Protein AF-A0A0A0KCU7-F1 (afdb_monomer)

Structure (mmCIF, N/CA/C/O backbone):
data_AF-A0A0A0KCU7-F1
#
_entry.id   AF-A0A0A0KCU7-F1
#
loop_
_atom_site.group_PDB
_atom_site.id
_atom_site.type_symbol
_atom_site.label_atom_id
_atom_site.label_alt_id
_atom_site.label_comp_id
_atom_site.label_asym_id
_atom_site.label_entity_id
_atom_site.label_seq_id
_atom_site.pdbx_PDB_ins_code
_atom_site.Cartn_x
_atom_site.Cartn_y
_atom_site.Cartn_z
_atom_site.occupancy
_atom_site.B_iso_or_equiv
_atom_site.auth_seq_id
_atom_site.auth_comp_id
_atom_site.auth_asym_id
_atom_site.auth_atom_id
_atom_site.pdbx_PDB_model_num
ATOM 1 N N . MET A 1 1 ? -8.418 -13.453 -3.728 1.00 48.75 1 MET A N 1
ATOM 2 C CA . MET A 1 1 ? -8.889 -12.267 -4.469 1.00 48.75 1 MET A CA 1
ATOM 3 C C . MET A 1 1 ? -8.030 -12.092 -5.716 1.00 48.75 1 MET A C 1
ATOM 5 O O . MET A 1 1 ? -6.810 -12.180 -5.603 1.00 48.75 1 MET A O 1
ATOM 9 N N . LEU A 1 2 ? -8.647 -11.942 -6.891 1.00 48.75 2 LEU A N 1
ATOM 10 C CA . LEU A 1 2 ? -7.954 -11.585 -8.134 1.00 48.75 2 LEU A CA 1
ATOM 11 C C . LEU A 1 2 ? -8.002 -10.060 -8.248 1.00 48.75 2 LEU A C 1
ATOM 13 O O . LEU A 1 2 ? -9.080 -9.515 -8.432 1.00 48.75 2 LEU A O 1
ATOM 17 N N . LEU A 1 3 ? -6.870 -9.376 -8.098 1.00 53.38 3 LEU A N 1
ATOM 18 C CA . LEU A 1 3 ? -6.794 -7.917 -8.213 1.00 53.38 3 LEU A CA 1
ATOM 19 C C . LEU A 1 3 ? -6.280 -7.575 -9.620 1.00 53.38 3 LEU A C 1
ATOM 21 O O . LEU A 1 3 ? -5.151 -7.900 -9.976 1.00 53.38 3 LEU A O 1
ATOM 25 N N . SER A 1 4 ? -7.145 -7.017 -10.464 1.00 44.84 4 SER A N 1
ATOM 26 C CA . SER A 1 4 ? -6.914 -6.762 -11.897 1.00 44.84 4 SER A CA 1
ATOM 27 C C . SER A 1 4 ? -7.683 -5.522 -12.356 1.00 44.84 4 SER A C 1
ATOM 29 O O . SER A 1 4 ? -8.650 -5.133 -11.707 1.00 44.84 4 SER A O 1
ATOM 31 N N . SER A 1 5 ? -7.324 -4.919 -13.493 1.00 40.69 5 SER A N 1
ATOM 32 C CA . SER A 1 5 ? -8.017 -3.765 -14.098 1.00 40.69 5 SER A CA 1
ATOM 33 C C . SER A 1 5 ? -9.503 -3.990 -14.410 1.00 40.69 5 SER A C 1
ATOM 35 O O . SER A 1 5 ? -10.248 -3.026 -14.557 1.00 40.69 5 SER A O 1
ATOM 37 N N . LYS A 1 6 ? -9.955 -5.251 -14.479 1.00 48.81 6 LYS A N 1
ATOM 38 C CA . LYS A 1 6 ? -11.382 -5.632 -14.548 1.00 48.81 6 LYS A CA 1
ATOM 39 C C . LYS A 1 6 ? -11.979 -6.075 -13.210 1.00 48.81 6 LYS A C 1
ATOM 41 O O . LYS A 1 6 ? -13.170 -6.372 -13.153 1.00 48.81 6 LYS A O 1
ATOM 46 N N . SER A 1 7 ? -11.175 -6.179 -12.158 1.00 60.50 7 SER A N 1
ATOM 47 C CA . SER A 1 7 ? -11.632 -6.691 -10.874 1.00 60.50 7 SER A CA 1
ATOM 48 C C . SER A 1 7 ? -12.361 -5.573 -10.143 1.00 60.50 7 SER A C 1
ATOM 50 O O . SER A 1 7 ? -11.748 -4.610 -9.670 1.00 60.50 7 SER A O 1
ATOM 52 N N . LYS A 1 8 ? -13.679 -5.718 -10.045 1.00 71.25 8 LYS A N 1
ATOM 53 C CA . LYS A 1 8 ? -14.514 -4.963 -9.111 1.00 71.25 8 LYS A CA 1
ATOM 54 C C . LYS A 1 8 ? -13.901 -4.983 -7.701 1.00 71.25 8 LYS A C 1
ATOM 56 O O . LYS A 1 8 ? -13.990 -3.998 -6.980 1.00 71.25 8 LYS A O 1
ATOM 61 N N . GLU A 1 9 ? -13.201 -6.064 -7.364 1.00 81.50 9 GLU A N 1
ATOM 62 C CA . GLU A 1 9 ? -12.541 -6.289 -6.084 1.00 81.50 9 GLU A CA 1
ATOM 63 C C . GLU A 1 9 ? -11.502 -5.216 -5.715 1.00 81.50 9 GLU A C 1
ATOM 65 O O . GLU A 1 9 ? -11.504 -4.756 -4.578 1.00 81.50 9 GLU A O 1
ATOM 70 N N . THR A 1 10 ? -10.655 -4.757 -6.648 1.00 87.56 10 THR A N 1
ATOM 71 C CA . THR A 1 10 ? -9.682 -3.679 -6.366 1.00 87.56 10 THR A CA 1
ATOM 72 C C . THR A 1 10 ? -10.392 -2.413 -5.895 1.00 87.56 10 THR A C 1
ATOM 74 O O . THR A 1 10 ? -10.014 -1.847 -4.870 1.00 87.56 10 THR A O 1
ATOM 77 N N . ASN A 1 11 ? -11.451 -1.997 -6.596 1.00 89.94 11 ASN A N 1
ATOM 78 C CA . ASN A 1 11 ? -12.190 -0.771 -6.280 1.00 89.94 11 ASN A CA 1
ATOM 79 C C . ASN A 1 11 ? -12.984 -0.879 -4.975 1.00 89.94 11 ASN A C 1
ATOM 81 O O . ASN A 1 11 ? -13.154 0.128 -4.291 1.00 89.94 11 ASN A O 1
ATOM 85 N N . GLN A 1 12 ? -13.390 -2.091 -4.592 1.00 92.06 12 GLN A N 1
ATOM 86 C CA . GLN A 1 12 ? -14.014 -2.368 -3.299 1.00 92.06 12 GLN A CA 1
ATOM 87 C C . GLN A 1 12 ? -13.030 -2.292 -2.121 1.00 92.06 12 GLN A C 1
ATOM 89 O O . GLN A 1 12 ? -13.465 -2.218 -0.971 1.00 92.06 12 GLN A O 1
ATOM 94 N N . LEU A 1 13 ? -11.717 -2.297 -2.374 1.00 93.31 13 LEU A N 1
ATOM 95 C CA . LEU A 1 13 ? -10.696 -2.218 -1.330 1.00 93.31 13 LEU A CA 1
ATOM 96 C C . LEU A 1 13 ? -9.995 -0.859 -1.261 1.00 93.31 13 LEU A C 1
ATOM 98 O O . LEU A 1 13 ? -9.880 -0.312 -0.168 1.00 93.31 13 LEU A O 1
ATOM 102 N N . CYS A 1 14 ? -9.527 -0.343 -2.400 1.00 93.56 14 CYS A N 1
ATOM 103 C CA . CYS A 1 14 ? -8.614 0.801 -2.499 1.00 93.56 14 CYS A CA 1
ATOM 104 C C . CYS A 1 14 ? -9.239 2.143 -2.063 1.00 93.56 14 CYS A C 1
ATOM 106 O O . CYS A 1 14 ? -10.460 2.263 -1.980 1.00 93.56 14 CYS A O 1
ATOM 108 N N . SER A 1 15 ? -8.423 3.166 -1.787 1.00 94.44 15 SER A N 1
ATOM 109 C CA . SER A 1 15 ? -8.887 4.517 -1.399 1.00 94.44 15 SER A CA 1
ATOM 110 C C . SER A 1 15 ? -8.480 5.644 -2.359 1.00 94.44 15 SER A C 1
ATOM 112 O O . SER A 1 15 ? -8.860 6.797 -2.163 1.00 94.44 15 SER A O 1
ATOM 114 N N . ILE A 1 16 ? -7.734 5.329 -3.419 1.00 89.75 16 ILE A N 1
ATOM 115 C CA . ILE A 1 16 ? -7.282 6.308 -4.419 1.00 89.75 16 ILE A CA 1
ATOM 116 C C . ILE A 1 16 ? -8.362 6.665 -5.459 1.00 89.75 16 ILE A C 1
ATOM 118 O O . ILE A 1 16 ? -9.507 6.210 -5.408 1.00 89.75 16 ILE A O 1
ATOM 122 N N . SER A 1 17 ? -7.998 7.497 -6.441 1.00 85.56 17 SER A N 1
ATOM 123 C CA . SER A 1 17 ? -8.870 7.854 -7.564 1.00 85.56 17 SER A CA 1
ATOM 124 C C . SER A 1 17 ? -9.452 6.608 -8.239 1.00 85.56 17 SER A C 1
ATOM 126 O O . SER A 1 17 ? -8.752 5.616 -8.430 1.00 85.56 17 SER A O 1
ATOM 128 N N . HIS A 1 18 ? -10.731 6.661 -8.616 1.00 86.19 18 HIS A N 1
ATOM 129 C CA . HIS A 1 18 ? -11.492 5.559 -9.233 1.00 86.19 18 HIS A CA 1
ATOM 130 C C . HIS A 1 18 ? -11.816 4.353 -8.331 1.00 86.19 18 HIS A C 1
ATOM 132 O O . HIS A 1 18 ? -12.350 3.365 -8.834 1.00 86.19 18 HIS A O 1
ATOM 138 N N . CYS A 1 19 ? -11.539 4.420 -7.026 1.00 90.94 19 CYS A N 1
ATOM 139 C CA . CYS A 1 19 ? -12.034 3.443 -6.053 1.00 90.94 19 CYS A CA 1
ATOM 140 C C . CYS A 1 19 ? -13.466 3.766 -5.605 1.00 90.94 19 CYS A C 1
ATOM 142 O O . CYS A 1 19 ? -13.921 4.909 -5.714 1.00 90.94 19 CYS A O 1
ATOM 144 N N . ASP A 1 20 ? -14.172 2.767 -5.077 1.00 92.44 20 ASP A N 1
ATOM 145 C CA . ASP A 1 20 ? -15.537 2.953 -4.595 1.00 92.44 20 ASP A CA 1
ATOM 146 C C . ASP A 1 20 ? -15.542 3.841 -3.339 1.00 92.44 20 ASP A C 1
ATOM 148 O O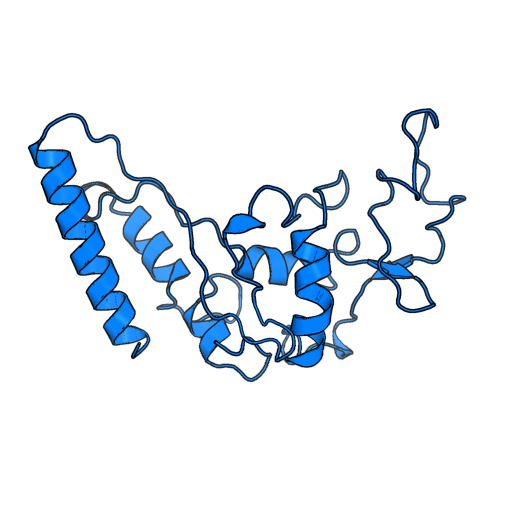 . ASP A 1 20 ? -14.698 3.719 -2.449 1.00 92.44 20 ASP A O 1
ATOM 152 N N . SER A 1 21 ? -16.525 4.737 -3.221 1.00 92.06 21 SER A N 1
ATOM 153 C CA . SER A 1 21 ? -16.638 5.639 -2.063 1.00 92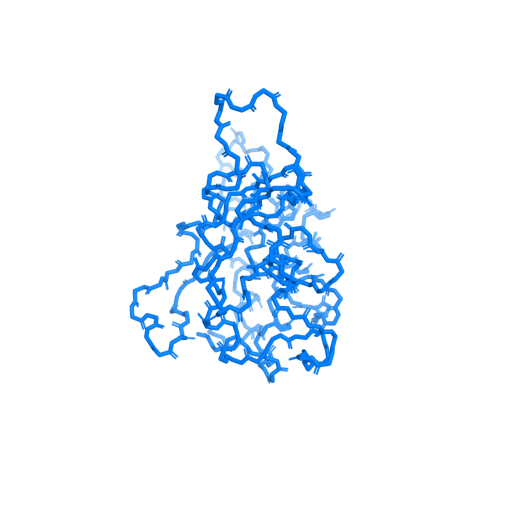.06 21 SER A CA 1
ATOM 154 C C . SER A 1 21 ? -16.951 4.910 -0.749 1.00 92.06 21 SER A C 1
ATOM 156 O O . SER A 1 21 ? -16.752 5.465 0.334 1.00 92.06 21 SER A O 1
ATOM 158 N N . ASN A 1 22 ? -17.448 3.676 -0.844 1.00 92.81 22 ASN A N 1
ATOM 159 C CA . ASN A 1 22 ? -17.713 2.747 0.252 1.00 92.81 22 ASN A CA 1
ATOM 160 C C . ASN A 1 22 ? -16.733 1.558 0.263 1.00 92.81 22 ASN A C 1
ATOM 162 O O . ASN A 1 22 ? -17.065 0.498 0.798 1.00 92.81 22 ASN A O 1
ATOM 166 N N . SER A 1 23 ? -15.554 1.709 -0.348 1.00 95.06 23 SER A N 1
ATOM 167 C CA . SER A 1 23 ? -14.491 0.711 -0.265 1.00 95.06 23 SER A CA 1
ATOM 168 C C . SER A 1 23 ? -14.023 0.497 1.179 1.00 95.06 23 SER A C 1
ATOM 170 O O . SER A 1 23 ? -14.199 1.366 2.039 1.00 95.06 23 SER A O 1
ATOM 172 N N . LEU A 1 24 ? -13.381 -0.645 1.448 1.00 95.38 24 LEU A N 1
ATOM 173 C CA . LEU A 1 24 ? -12.833 -0.983 2.768 1.00 95.38 24 LEU A CA 1
ATOM 174 C C . LEU A 1 24 ? -11.997 0.164 3.352 1.00 95.38 24 LEU A C 1
ATOM 176 O O . LEU A 1 24 ? -12.227 0.586 4.485 1.00 95.38 24 LEU A O 1
ATOM 180 N N . LEU A 1 25 ? -11.034 0.682 2.588 1.00 96.75 25 LEU A N 1
ATOM 181 C CA . LEU A 1 25 ? -10.117 1.702 3.091 1.00 96.75 25 LEU A CA 1
ATOM 182 C C . LEU A 1 25 ? -10.781 3.070 3.245 1.00 96.75 25 LEU A C 1
ATOM 184 O O . LEU A 1 25 ? -10.469 3.778 4.203 1.00 96.75 25 LEU A O 1
ATOM 188 N N . ASN A 1 26 ? -11.744 3.412 2.383 1.00 96.25 26 ASN A N 1
ATOM 189 C CA . ASN A 1 26 ? -12.542 4.626 2.551 1.00 96.25 26 ASN A CA 1
ATOM 190 C C . ASN A 1 26 ? -13.452 4.551 3.785 1.00 96.25 26 ASN A C 1
ATOM 192 O O . ASN A 1 26 ? -13.593 5.545 4.498 1.00 96.25 26 ASN A O 1
ATOM 196 N N . GLU A 1 27 ? -14.033 3.389 4.092 1.00 96.69 27 GLU A N 1
ATOM 197 C CA . GLU A 1 27 ? -14.817 3.203 5.318 1.00 96.69 27 GLU A CA 1
ATOM 198 C C . GLU A 1 27 ? -13.932 3.252 6.573 1.00 96.69 27 GLU A C 1
ATOM 200 O O . GLU A 1 27 ? -14.329 3.880 7.554 1.00 96.69 27 GLU A O 1
ATOM 205 N N . ILE A 1 28 ? -12.716 2.682 6.547 1.00 97.25 28 ILE A N 1
ATOM 206 C CA . ILE A 1 28 ? -11.756 2.823 7.661 1.00 97.25 28 ILE A CA 1
ATOM 207 C C . ILE 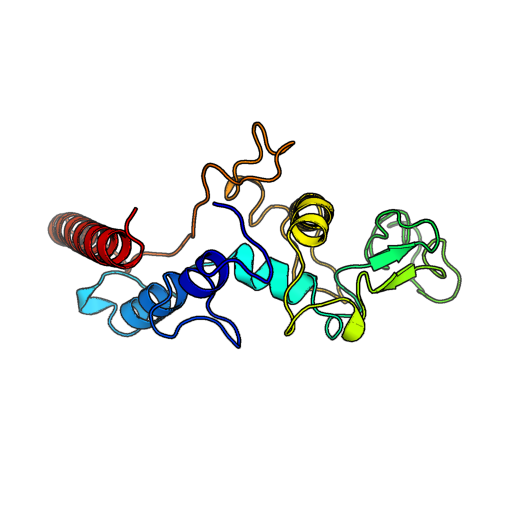A 1 28 ? -11.366 4.295 7.844 1.00 97.25 28 ILE A C 1
ATOM 209 O O . ILE A 1 28 ? -11.371 4.804 8.967 1.00 97.25 28 ILE A O 1
ATOM 213 N N . ALA A 1 29 ? -11.055 5.000 6.752 1.00 97.25 29 ALA A N 1
ATOM 214 C CA . ALA A 1 29 ? -10.728 6.421 6.798 1.00 97.25 29 ALA A CA 1
ATOM 215 C C . ALA A 1 29 ? -11.895 7.236 7.375 1.00 97.25 29 ALA A C 1
ATOM 217 O O . ALA A 1 29 ? -11.683 8.054 8.270 1.00 97.25 29 ALA A O 1
ATOM 218 N N . ARG A 1 30 ? -13.135 6.959 6.951 1.00 96.62 30 ARG A N 1
ATOM 219 C CA . ARG A 1 30 ? -14.338 7.616 7.481 1.00 96.62 30 ARG A CA 1
ATOM 220 C C . ARG A 1 30 ? -14.552 7.320 8.965 1.00 96.62 30 ARG A C 1
ATOM 222 O O . ARG A 1 30 ? -14.837 8.243 9.723 1.00 96.62 30 ARG A O 1
ATOM 229 N N . ALA A 1 31 ? -14.378 6.073 9.397 1.00 96.62 31 ALA A N 1
ATOM 230 C CA . ALA A 1 31 ? -14.482 5.696 10.805 1.00 96.62 31 ALA A CA 1
ATOM 231 C C . ALA A 1 31 ? -13.425 6.407 11.668 1.00 96.62 31 ALA A C 1
ATOM 233 O O . ALA A 1 31 ? -13.717 6.805 12.795 1.00 96.62 31 ALA A O 1
ATOM 234 N N . SER A 1 32 ? -12.231 6.656 11.115 1.00 97.25 32 SER A N 1
ATOM 235 C CA . SER A 1 32 ? -11.169 7.398 11.806 1.00 97.25 32 SER A CA 1
ATOM 236 C C . SER A 1 32 ? -11.472 8.885 12.041 1.00 97.25 32 SER A C 1
ATOM 238 O O . SER A 1 32 ? -10.801 9.520 12.851 1.00 97.25 32 SER A O 1
ATOM 240 N N . LEU A 1 33 ? -12.495 9.441 11.375 1.00 97.62 33 LEU A N 1
ATOM 241 C CA . LEU A 1 33 ? -12.967 10.814 11.603 1.00 97.62 33 LEU A CA 1
ATOM 242 C C . LEU A 1 33 ? -13.849 10.947 12.856 1.00 97.62 33 LEU A C 1
ATOM 244 O O . LEU A 1 33 ? -14.068 12.063 13.314 1.00 97.62 33 LEU A O 1
ATOM 248 N N . THR A 1 34 ? -14.346 9.831 13.401 1.00 96.88 34 THR A N 1
ATOM 249 C CA . THR A 1 34 ? -15.147 9.770 14.646 1.00 96.88 34 THR A CA 1
ATOM 250 C C . THR A 1 34 ? -14.526 8.759 15.625 1.00 96.88 34 THR A C 1
ATOM 252 O O . THR A 1 34 ? -15.109 7.706 15.929 1.00 96.88 34 THR A O 1
ATOM 255 N N . PRO A 1 35 ? -13.280 9.022 16.073 1.00 95.69 35 PRO A N 1
ATOM 256 C CA . PRO A 1 35 ? -12.486 8.100 16.887 1.00 95.69 35 PRO A CA 1
ATOM 257 C C . PRO A 1 35 ? -13.113 7.793 18.258 1.00 95.69 35 PRO A C 1
ATOM 259 O O . PRO A 1 35 ? -12.852 6.731 18.823 1.00 95.69 35 PRO A O 1
ATOM 262 N N . GLU A 1 36 ? -13.949 8.685 18.788 1.00 94.12 36 GLU A N 1
ATOM 263 C CA . GLU A 1 36 ? -14.679 8.536 20.052 1.00 94.12 36 GLU A CA 1
ATOM 264 C C . GLU A 1 36 ? -15.767 7.454 20.016 1.00 94.12 36 GLU A C 1
ATOM 266 O O . GLU A 1 36 ? -16.110 6.905 21.061 1.00 94.12 36 GLU A O 1
ATOM 271 N N . LEU A 1 37 ? -16.280 7.128 18.824 1.00 93.12 37 LEU A N 1
ATOM 272 C CA . LEU A 1 37 ? -17.282 6.078 18.623 1.00 93.12 37 LEU A CA 1
ATOM 273 C C . LEU A 1 37 ? -16.649 4.781 18.117 1.00 93.12 37 LEU A C 1
ATOM 275 O O . LEU A 1 37 ? -16.973 3.695 18.593 1.00 93.12 37 LEU A O 1
ATOM 279 N N . ASN A 1 38 ? -15.750 4.898 17.138 1.00 95.69 38 ASN A N 1
ATOM 280 C CA . ASN A 1 38 ? -15.233 3.744 16.402 1.00 95.69 38 ASN A CA 1
ATOM 281 C C . ASN A 1 38 ? -13.911 3.208 16.955 1.00 95.69 38 ASN A C 1
ATOM 283 O O . ASN A 1 38 ? -13.477 2.133 16.550 1.00 95.69 38 ASN A O 1
ATOM 287 N N . TYR A 1 39 ? -13.254 3.940 17.860 1.00 97.25 39 TYR A N 1
ATOM 288 C CA . TYR A 1 39 ? -11.948 3.584 18.417 1.00 97.25 39 TYR A CA 1
ATOM 289 C C . TYR A 1 39 ? -10.853 3.394 17.357 1.00 97.25 39 TYR A C 1
ATOM 291 O O . TYR A 1 39 ? -9.874 2.704 17.619 1.00 97.25 39 TYR A O 1
ATOM 299 N N . ILE A 1 40 ? -10.986 4.003 16.175 1.00 97.69 40 ILE A N 1
ATOM 300 C CA . ILE A 1 40 ? -9.970 4.021 15.115 1.00 97.69 40 ILE A CA 1
ATOM 301 C C . ILE A 1 40 ? -9.342 5.413 15.106 1.00 97.69 40 ILE A C 1
ATOM 303 O O . ILE A 1 40 ? -10.027 6.400 14.870 1.00 97.69 40 ILE A O 1
ATOM 307 N N . ALA A 1 41 ? -8.042 5.508 15.370 1.00 97.25 41 ALA A N 1
ATOM 308 C CA . ALA A 1 41 ? -7.345 6.787 15.496 1.00 97.25 41 ALA A CA 1
ATOM 309 C C . ALA A 1 41 ? -6.828 7.340 14.163 1.00 97.25 41 ALA A C 1
ATOM 311 O O . ALA A 1 41 ? -6.590 8.545 14.050 1.00 97.25 41 ALA A O 1
ATOM 312 N N . LYS A 1 42 ? -6.571 6.465 13.183 1.00 97.06 42 LYS A N 1
ATOM 313 C CA . LYS A 1 42 ? -5.958 6.823 11.898 1.00 97.06 42 LYS A CA 1
ATOM 314 C C . LYS A 1 42 ? -6.546 6.003 10.746 1.00 97.06 42 LYS A C 1
ATOM 316 O O . LYS A 1 42 ? -7.017 4.890 10.977 1.00 97.06 42 LYS A O 1
ATOM 321 N N . PRO A 1 43 ? -6.488 6.503 9.503 1.00 96.94 43 PRO A N 1
ATOM 322 C CA . PRO A 1 43 ? -6.725 5.671 8.329 1.00 96.94 43 PRO A CA 1
ATOM 323 C C . PRO A 1 43 ? -5.802 4.445 8.318 1.00 96.94 43 PRO A C 1
ATOM 325 O O . PRO A 1 43 ? -4.738 4.453 8.943 1.00 96.94 43 PRO A O 1
ATOM 328 N N . ALA A 1 44 ? -6.211 3.386 7.623 1.00 97.06 44 ALA A N 1
ATOM 329 C CA . ALA A 1 44 ? -5.368 2.207 7.480 1.00 97.06 44 ALA A CA 1
ATOM 330 C C . ALA A 1 44 ? -4.235 2.445 6.475 1.00 97.06 44 ALA A C 1
ATOM 332 O O . ALA A 1 44 ? -4.435 3.053 5.425 1.00 97.06 44 ALA A O 1
ATOM 333 N N . ALA A 1 45 ? -3.058 1.907 6.789 1.00 96.00 45 ALA A N 1
ATOM 334 C CA . ALA A 1 45 ? -1.984 1.734 5.826 1.00 96.00 45 ALA A CA 1
ATOM 335 C C . ALA A 1 45 ? -2.420 0.727 4.753 1.00 96.00 45 ALA A C 1
ATOM 337 O O . ALA A 1 45 ? -2.988 -0.326 5.068 1.00 96.00 45 ALA A O 1
ATOM 338 N N . SER A 1 46 ? -2.152 1.062 3.493 1.00 96.25 46 SER A N 1
ATOM 339 C CA . SER A 1 46 ? -2.680 0.356 2.333 1.00 96.25 46 SER A CA 1
ATOM 340 C C . SER A 1 46 ? -1.567 -0.045 1.385 1.00 96.25 46 SER A C 1
ATOM 342 O O . SER A 1 46 ? -1.093 0.753 0.579 1.00 96.25 46 SER A O 1
ATOM 344 N N . TRP A 1 47 ? -1.194 -1.323 1.447 1.00 96.12 47 TRP A N 1
ATOM 345 C CA . TRP A 1 47 ? -0.249 -1.905 0.499 1.00 96.12 47 TRP A CA 1
ATOM 346 C C . TRP A 1 47 ? -0.768 -1.816 -0.941 1.00 96.12 47 TRP A C 1
ATOM 348 O O . TRP A 1 47 ? 0.023 -1.668 -1.863 1.00 96.12 47 TRP A O 1
ATOM 358 N N . LEU A 1 48 ? -2.091 -1.886 -1.137 1.00 95.00 48 LEU A N 1
ATOM 359 C CA . LEU A 1 48 ? -2.721 -1.832 -2.454 1.00 95.00 48 LEU A CA 1
ATOM 360 C C . LEU A 1 48 ? -2.658 -0.424 -3.050 1.00 95.00 48 LEU A C 1
ATOM 362 O O . LEU A 1 48 ? -2.301 -0.277 -4.215 1.00 95.00 48 LEU A O 1
ATOM 366 N N . ASP A 1 49 ? -2.979 0.605 -2.265 1.00 95.25 49 ASP A N 1
ATOM 367 C CA . ASP A 1 49 ? -2.903 1.991 -2.738 1.00 95.25 49 ASP A CA 1
ATOM 368 C C . ASP A 1 49 ? -1.452 2.385 -3.007 1.00 95.25 49 ASP A C 1
ATOM 370 O O . ASP A 1 49 ? -1.151 2.934 -4.065 1.00 95.25 49 ASP A O 1
ATOM 374 N N . ASP A 1 50 ? -0.540 2.045 -2.092 1.00 95.94 50 ASP A N 1
ATOM 375 C CA . ASP A 1 50 ? 0.882 2.329 -2.271 1.00 95.94 50 ASP A CA 1
ATOM 376 C C . ASP A 1 50 ? 1.473 1.566 -3.460 1.00 95.94 50 ASP A C 1
ATOM 378 O O . ASP A 1 50 ? 2.286 2.131 -4.185 1.00 95.94 50 ASP A O 1
ATOM 382 N N . PHE A 1 51 ? 1.026 0.334 -3.719 1.00 95.38 51 PHE A N 1
ATOM 383 C CA . PHE A 1 51 ? 1.402 -0.419 -4.914 1.00 95.38 51 PHE A CA 1
ATOM 384 C C . PHE A 1 51 ? 0.917 0.256 -6.202 1.00 95.38 51 PHE A C 1
ATOM 386 O O . PHE A 1 51 ? 1.678 0.375 -7.162 1.00 95.38 51 PHE A O 1
ATOM 393 N N . LEU A 1 52 ? -0.337 0.718 -6.237 1.00 94.19 52 LEU A N 1
ATOM 394 C CA . LEU A 1 52 ? -0.895 1.400 -7.409 1.00 94.19 52 LEU A CA 1
ATOM 395 C C . LEU A 1 52 ? -0.202 2.744 -7.671 1.00 94.19 52 LEU A C 1
ATOM 397 O O . LEU A 1 52 ? 0.021 3.087 -8.829 1.00 94.19 52 LEU A O 1
ATOM 401 N N . VAL A 1 53 ? 0.184 3.473 -6.619 1.00 94.25 53 VAL A N 1
ATOM 402 C CA . VAL A 1 53 ? 0.994 4.696 -6.740 1.00 94.25 53 VAL A CA 1
ATOM 403 C C . VAL A 1 53 ? 2.423 4.373 -7.176 1.00 94.25 53 VAL A C 1
ATOM 405 O O . VAL A 1 53 ? 2.961 5.053 -8.038 1.00 94.25 53 VAL A O 1
ATOM 408 N N . TRP A 1 54 ? 3.038 3.321 -6.637 1.00 95.56 54 TRP A N 1
ATOM 409 C CA . TRP A 1 54 ? 4.381 2.890 -7.037 1.00 95.56 54 TRP A CA 1
ATOM 410 C C . TRP A 1 54 ? 4.448 2.467 -8.514 1.00 95.56 54 TRP A C 1
ATOM 412 O O . TRP A 1 54 ? 5.457 2.684 -9.182 1.00 95.56 54 TRP A O 1
ATOM 422 N N . LEU A 1 55 ? 3.358 1.900 -9.039 1.00 94.62 55 LEU A N 1
ATOM 423 C CA . LEU A 1 55 ? 3.208 1.533 -10.449 1.00 94.62 55 LEU A CA 1
ATOM 424 C C . LEU A 1 55 ? 2.849 2.688 -11.388 1.00 94.62 55 LEU A C 1
ATOM 426 O O . LEU A 1 55 ? 2.891 2.497 -12.606 1.00 94.62 55 LEU A O 1
ATOM 430 N N . SER A 1 56 ? 2.416 3.827 -10.855 1.00 92.19 56 SER A N 1
ATOM 431 C CA . SER A 1 56 ? 1.865 4.910 -11.664 1.00 92.19 56 SER A CA 1
ATOM 432 C C . SER A 1 56 ? 2.951 5.498 -12.584 1.00 92.19 56 SER A C 1
ATOM 434 O O . SER A 1 56 ? 4.057 5.780 -12.118 1.00 92.19 56 SER A O 1
ATOM 436 N N . PRO A 1 57 ? 2.666 5.696 -13.889 1.00 91.00 57 PRO A N 1
ATOM 437 C CA . PRO A 1 57 ? 3.613 6.302 -14.826 1.00 91.00 57 PRO A CA 1
ATOM 438 C C . PRO A 1 57 ? 4.071 7.707 -14.415 1.00 91.00 57 PRO A C 1
ATOM 440 O O . PRO A 1 57 ? 5.133 8.151 -14.835 1.00 91.00 57 PRO A O 1
ATOM 443 N N . GLU A 1 58 ? 3.273 8.407 -13.610 1.00 89.69 58 GLU A N 1
ATOM 444 C CA . GLU A 1 58 ? 3.578 9.719 -13.044 1.00 89.69 58 GLU A CA 1
ATOM 445 C C . GLU A 1 58 ? 4.647 9.654 -11.939 1.00 89.69 58 GLU A C 1
ATOM 447 O O . GLU A 1 58 ? 5.333 10.644 -11.687 1.00 89.69 58 GLU A O 1
ATOM 452 N N . ALA A 1 59 ? 4.834 8.489 -11.311 1.00 89.75 59 ALA A N 1
ATOM 453 C CA . ALA A 1 59 ? 5.859 8.226 -10.306 1.00 89.75 59 ALA A CA 1
ATOM 454 C C . ALA A 1 59 ? 7.127 7.627 -10.950 1.00 89.75 59 ALA A C 1
ATOM 456 O O . ALA A 1 59 ? 7.520 6.496 -10.667 1.00 89.75 59 ALA A O 1
ATOM 457 N N . PHE A 1 60 ? 7.776 8.393 -11.835 1.00 81.44 60 PHE A N 1
ATOM 458 C CA . PHE A 1 60 ? 8.882 7.921 -12.687 1.00 81.44 60 PHE A CA 1
ATOM 459 C C . PHE A 1 60 ? 10.041 7.232 -11.941 1.00 81.44 60 PHE A C 1
ATOM 461 O O . PHE A 1 60 ? 10.635 6.298 -12.477 1.00 81.44 60 PHE A O 1
ATOM 468 N N . GLY A 1 61 ? 10.351 7.664 -10.714 1.00 86.38 61 GLY A N 1
ATOM 469 C CA . GLY A 1 61 ? 11.428 7.101 -9.889 1.00 86.38 61 GLY A CA 1
ATOM 470 C C . GLY A 1 61 ? 11.074 5.806 -9.146 1.00 86.38 61 GLY A C 1
ATOM 471 O O . GLY A 1 61 ? 11.930 5.249 -8.467 1.00 86.38 61 GLY A O 1
ATOM 472 N N . CYS A 1 62 ? 9.826 5.332 -9.233 1.00 93.88 62 CYS A N 1
ATOM 473 C CA . CYS A 1 62 ? 9.325 4.209 -8.439 1.00 93.88 62 CYS A CA 1
ATOM 474 C C . CYS A 1 62 ? 9.487 2.855 -9.143 1.00 93.88 62 CYS A C 1
ATOM 476 O O . CYS A 1 62 ? 10.452 2.132 -8.895 1.00 93.88 62 CYS A O 1
ATOM 478 N N . CYS A 1 63 ? 8.546 2.473 -10.011 1.00 95.31 63 CYS A N 1
ATOM 479 C CA . CYS A 1 63 ? 8.662 1.231 -10.770 1.00 95.31 63 CYS A CA 1
ATOM 480 C C . CYS A 1 63 ? 9.508 1.462 -12.019 1.00 95.31 63 CYS A C 1
ATOM 482 O O . CYS A 1 63 ? 9.043 2.058 -12.994 1.00 95.31 63 CYS A O 1
ATOM 484 N N . ARG A 1 64 ? 10.730 0.924 -12.015 1.00 93.81 64 ARG A N 1
ATOM 485 C CA . ARG A 1 64 ? 11.655 0.989 -13.147 1.00 93.81 64 ARG A CA 1
ATOM 486 C C . ARG A 1 64 ? 12.034 -0.400 -13.649 1.00 93.81 64 ARG A C 1
ATOM 488 O O . ARG A 1 64 ? 12.037 -1.393 -12.916 1.00 93.81 64 ARG A O 1
ATOM 495 N N . LYS A 1 65 ? 12.354 -0.472 -14.938 1.00 94.31 65 LYS A N 1
ATOM 496 C CA . LYS A 1 65 ? 12.851 -1.675 -15.608 1.00 94.31 65 LYS A CA 1
ATOM 497 C C . LYS A 1 65 ? 13.957 -1.321 -16.591 1.00 94.31 65 LYS A C 1
ATOM 499 O O . LYS A 1 65 ? 13.935 -0.250 -17.196 1.00 94.31 65 LYS A O 1
ATOM 504 N N . PHE A 1 66 ? 14.884 -2.244 -16.784 1.00 93.12 66 PHE A N 1
ATOM 505 C CA . PHE A 1 66 ? 15.859 -2.174 -17.866 1.00 93.12 66 PHE A CA 1
ATOM 506 C C . PHE A 1 66 ? 15.191 -2.455 -19.220 1.00 93.12 66 PHE A C 1
ATOM 508 O O . PHE A 1 66 ? 14.093 -3.016 -19.292 1.00 93.12 66 PHE A O 1
ATOM 515 N N . THR A 1 67 ? 15.877 -2.126 -20.312 1.00 89.88 67 THR A N 1
ATOM 516 C CA . THR A 1 67 ? 15.438 -2.430 -21.688 1.00 89.88 67 THR A CA 1
ATOM 517 C C . THR A 1 67 ? 15.199 -3.923 -21.938 1.00 89.88 67 THR A C 1
ATOM 519 O O . THR A 1 67 ? 14.333 -4.282 -22.732 1.00 89.88 67 THR A O 1
ATOM 522 N N . ASN A 1 68 ? 15.906 -4.800 -21.220 1.00 90.19 68 ASN A N 1
ATOM 523 C CA . ASN A 1 68 ? 15.710 -6.255 -21.251 1.00 90.19 68 ASN A CA 1
ATOM 524 C C . ASN A 1 68 ? 14.467 -6.732 -20.460 1.00 90.19 68 ASN A C 1
ATOM 526 O O . ASN A 1 68 ? 14.172 -7.926 -20.446 1.00 90.19 68 ASN A O 1
ATOM 530 N N . GLY A 1 69 ? 13.759 -5.823 -19.782 1.00 90.50 69 GLY A N 1
ATOM 531 C CA . GLY A 1 69 ? 12.575 -6.103 -18.975 1.00 90.50 69 GLY A CA 1
ATOM 532 C C . GLY A 1 69 ? 12.840 -6.510 -17.522 1.00 90.50 69 GLY A C 1
ATOM 533 O O . GLY A 1 69 ? 11.870 -6.701 -16.792 1.00 90.50 69 GLY A O 1
ATOM 534 N N . SER A 1 70 ? 14.093 -6.624 -17.069 1.00 93.25 70 SER A N 1
ATOM 535 C CA . SER A 1 70 ? 14.405 -6.940 -15.669 1.00 93.25 70 SER A CA 1
ATOM 536 C C . SER A 1 70 ? 14.172 -5.744 -14.745 1.00 93.25 70 SER A C 1
ATOM 538 O O . SER A 1 70 ? 14.198 -4.591 -15.181 1.00 93.25 70 SER A O 1
ATOM 540 N N . TYR A 1 71 ? 13.954 -6.020 -13.457 1.00 93.31 71 TYR A N 1
ATOM 541 C CA . TYR A 1 71 ? 13.809 -4.985 -12.435 1.00 93.31 71 TYR A CA 1
ATOM 542 C C . TYR A 1 71 ? 15.037 -4.074 -12.412 1.00 93.31 71 TYR A C 1
ATOM 544 O O . TYR A 1 71 ? 16.165 -4.569 -12.394 1.00 93.31 71 TYR A O 1
ATOM 552 N N . CYS A 1 72 ? 14.799 -2.764 -12.413 1.00 93.19 72 CYS A N 1
ATOM 553 C CA . CYS A 1 72 ? 15.832 -1.766 -12.193 1.00 93.19 72 CYS A CA 1
ATOM 554 C C . CYS A 1 72 ? 15.595 -1.099 -10.835 1.00 93.19 72 CYS A C 1
ATOM 556 O O . CYS A 1 72 ? 14.500 -0.568 -10.628 1.00 93.19 72 CYS A O 1
ATOM 558 N N . PRO A 1 73 ? 16.565 -1.151 -9.906 1.00 91.19 73 PRO A N 1
ATOM 559 C CA . PRO A 1 73 ? 16.424 -0.481 -8.626 1.00 91.19 73 PRO A CA 1
ATOM 560 C C . PRO A 1 73 ? 16.506 1.049 -8.777 1.00 91.19 73 PRO A C 1
ATOM 562 O O . PRO A 1 73 ? 16.943 1.549 -9.816 1.00 91.19 73 PRO A O 1
ATOM 565 N N . PRO A 1 74 ? 16.077 1.795 -7.746 1.00 90.12 74 PRO A N 1
ATOM 566 C CA . PRO A 1 74 ? 16.297 3.234 -7.660 1.00 90.12 74 PRO A CA 1
ATOM 567 C C . PRO A 1 74 ? 17.774 3.625 -7.808 1.00 90.12 74 PRO A C 1
ATOM 569 O O . PRO A 1 74 ? 18.665 2.852 -7.457 1.00 90.12 74 PRO A O 1
ATOM 572 N N . ASP A 1 75 ? 18.032 4.840 -8.298 1.00 87.94 75 ASP A N 1
ATOM 573 C CA . ASP A 1 75 ? 19.395 5.291 -8.623 1.00 87.94 75 ASP A CA 1
ATOM 574 C C . ASP A 1 75 ? 20.305 5.428 -7.391 1.00 87.94 75 ASP A C 1
ATOM 576 O O . ASP A 1 75 ? 21.522 5.331 -7.518 1.00 87.94 75 ASP A O 1
ATOM 580 N N . ASP A 1 76 ? 19.733 5.584 -6.195 1.00 87.69 76 ASP A N 1
ATOM 581 C CA . ASP A 1 76 ? 20.437 5.655 -4.910 1.00 87.69 76 ASP A CA 1
ATOM 582 C C . ASP A 1 76 ? 20.681 4.278 -4.258 1.00 87.69 76 ASP A C 1
ATOM 584 O O . ASP A 1 76 ? 21.106 4.203 -3.103 1.00 87.69 76 ASP A O 1
ATOM 588 N N . GLN A 1 77 ? 20.416 3.176 -4.971 1.00 89.12 77 GLN A N 1
ATOM 589 C CA . GLN A 1 77 ? 20.534 1.809 -4.454 1.00 89.12 77 GLN A CA 1
ATOM 590 C C . GLN A 1 77 ? 21.442 0.927 -5.330 1.00 89.12 77 GLN A C 1
ATOM 592 O O . GLN A 1 77 ? 21.513 1.110 -6.547 1.00 89.12 77 GLN A O 1
ATOM 597 N N . PRO A 1 78 ? 22.110 -0.095 -4.761 1.00 87.44 78 PRO A N 1
ATOM 598 C CA . PRO A 1 78 ? 22.894 -1.040 -5.551 1.00 87.44 78 PRO A CA 1
ATOM 599 C C . PRO A 1 78 ? 22.032 -1.833 -6.554 1.00 87.44 78 PRO A C 1
ATOM 601 O O . PRO A 1 78 ? 20.918 -2.240 -6.215 1.00 87.44 78 PRO A O 1
ATOM 604 N N . PRO A 1 79 ? 22.544 -2.133 -7.765 1.00 87.44 79 PRO A N 1
ATOM 605 C CA . PRO A 1 79 ? 23.881 -1.821 -8.275 1.00 87.44 79 PRO A CA 1
ATOM 606 C C . PRO A 1 79 ? 23.988 -0.446 -8.963 1.00 87.44 79 PRO A C 1
ATOM 608 O O . PRO A 1 79 ? 25.006 -0.184 -9.597 1.00 87.44 79 PRO A O 1
ATOM 611 N N . CYS A 1 80 ? 22.956 0.404 -8.901 1.00 86.38 80 CYS A N 1
ATOM 612 C CA . CYS A 1 80 ? 22.982 1.736 -9.514 1.00 86.38 80 CYS A CA 1
ATOM 613 C C . CYS A 1 80 ? 23.950 2.675 -8.791 1.00 86.38 80 CYS A C 1
ATOM 615 O O . CYS A 1 80 ? 24.657 3.435 -9.448 1.00 86.38 80 CYS A O 1
ATOM 617 N N . CYS A 1 81 ? 24.008 2.571 -7.463 1.00 85.50 81 CYS A N 1
ATOM 618 C CA . CYS A 1 81 ? 24.965 3.287 -6.635 1.00 85.50 81 CYS A CA 1
ATOM 619 C C . CYS A 1 81 ? 25.472 2.409 -5.488 1.00 85.50 81 CYS A C 1
ATOM 621 O O . CYS A 1 81 ? 24.698 1.660 -4.880 1.00 85.50 81 CYS A O 1
ATOM 623 N N . PHE A 1 82 ? 26.767 2.502 -5.180 1.00 80.19 82 PHE A N 1
ATOM 624 C CA . PHE A 1 82 ? 27.361 1.880 -4.001 1.00 80.19 82 PHE A CA 1
ATOM 625 C C . PHE A 1 82 ? 27.685 2.929 -2.929 1.00 80.19 82 PHE A C 1
ATOM 627 O O . PHE A 1 82 ? 27.954 4.078 -3.257 1.00 80.19 82 PHE A O 1
ATOM 634 N N . PRO A 1 83 ? 27.718 2.554 -1.636 1.00 69.88 83 PRO A N 1
ATOM 635 C CA . PRO A 1 83 ? 28.026 3.491 -0.551 1.00 69.88 83 PRO A CA 1
ATOM 636 C C . PRO A 1 83 ? 29.400 4.173 -0.664 1.00 69.88 83 PRO A C 1
ATOM 638 O O . PRO A 1 83 ? 29.598 5.236 -0.082 1.00 69.88 83 PRO A O 1
ATOM 641 N N . ASP A 1 84 ? 30.337 3.554 -1.388 1.00 69.56 84 ASP A N 1
ATOM 642 C CA . ASP A 1 84 ? 31.688 4.078 -1.615 1.00 69.56 84 ASP A CA 1
ATOM 643 C C . ASP A 1 84 ? 31.731 5.129 -2.747 1.00 69.56 84 ASP A C 1
ATOM 645 O O . ASP A 1 84 ? 32.694 5.895 -2.846 1.00 69.56 84 ASP A O 1
ATOM 649 N N . ASP A 1 85 ? 30.679 5.207 -3.571 1.00 66.19 85 ASP A N 1
ATOM 650 C CA . ASP A 1 85 ? 30.523 6.212 -4.619 1.00 66.19 85 ASP A CA 1
ATOM 651 C C . ASP A 1 85 ? 29.985 7.497 -3.977 1.00 66.19 85 ASP A C 1
ATOM 653 O O . ASP A 1 85 ? 28.794 7.650 -3.721 1.00 66.19 85 ASP A O 1
ATOM 657 N N . GLY A 1 86 ? 30.874 8.445 -3.668 1.00 68.00 86 GLY A N 1
ATOM 658 C CA . GLY A 1 86 ? 30.517 9.654 -2.912 1.00 68.00 86 GLY A CA 1
ATOM 659 C C . GLY A 1 86 ? 29.374 10.502 -3.501 1.00 68.00 86 GLY A C 1
ATOM 660 O O . GLY A 1 86 ? 28.767 11.279 -2.764 1.00 68.00 86 GLY A O 1
ATOM 661 N N . PHE A 1 87 ? 29.066 10.372 -4.797 1.00 67.44 87 PHE A N 1
ATOM 662 C CA . PHE A 1 87 ? 27.931 11.031 -5.444 1.00 67.44 87 PHE A CA 1
ATOM 663 C C . PHE A 1 87 ? 27.262 10.085 -6.453 1.00 67.44 87 PHE A C 1
ATOM 665 O O . PHE A 1 87 ? 27.854 9.753 -7.479 1.00 67.44 87 PHE A O 1
ATOM 672 N N . CYS A 1 88 ? 26.026 9.672 -6.166 1.00 67.31 88 CYS A N 1
ATOM 673 C CA . CYS A 1 88 ? 25.208 8.863 -7.068 1.00 67.31 88 CYS A CA 1
ATOM 674 C C . CYS A 1 88 ? 24.660 9.754 -8.198 1.00 67.31 88 CYS A C 1
ATOM 676 O O . CYS A 1 88 ? 23.618 10.386 -8.031 1.00 67.31 88 CYS A O 1
ATOM 678 N N . ASP A 1 89 ? 25.360 9.843 -9.334 1.00 63.91 89 ASP A N 1
ATOM 679 C CA . ASP A 1 89 ? 24.815 10.494 -10.531 1.00 63.91 89 ASP A CA 1
ATOM 680 C C . ASP A 1 89 ? 24.166 9.472 -11.477 1.00 63.91 89 ASP A C 1
ATOM 682 O O . ASP A 1 89 ? 24.807 8.561 -12.005 1.00 63.91 89 ASP A O 1
ATOM 686 N N . SER A 1 90 ? 22.874 9.670 -11.729 1.00 61.34 90 SER A N 1
ATOM 687 C CA . SER A 1 90 ? 22.032 8.865 -12.623 1.00 61.34 90 SER A CA 1
ATOM 688 C C . SER A 1 90 ? 22.451 8.899 -14.111 1.00 61.34 90 SER A C 1
ATOM 690 O O . SER A 1 90 ? 21.972 8.088 -14.906 1.00 61.34 90 SER A O 1
ATOM 692 N N . SER A 1 91 ? 23.364 9.798 -14.509 1.00 59.69 91 SER A N 1
ATOM 693 C CA . SER A 1 91 ? 23.739 10.056 -15.915 1.00 59.69 91 SER A CA 1
ATOM 694 C C . SER A 1 91 ? 24.700 9.042 -16.557 1.00 59.69 91 SER A C 1
ATOM 696 O O . SER A 1 91 ? 24.705 8.888 -17.789 1.00 59.69 91 SER A O 1
ATOM 698 N N . GLU A 1 92 ? 25.558 8.395 -15.763 1.00 61.44 92 GLU A N 1
ATOM 699 C CA . GLU A 1 92 ? 26.704 7.601 -16.260 1.00 61.44 92 GLU A CA 1
ATOM 700 C C . GLU A 1 92 ? 26.834 6.207 -15.616 1.00 61.44 92 GLU A C 1
ATOM 702 O O . GLU A 1 92 ? 27.771 5.469 -15.917 1.00 61.44 92 GLU A O 1
ATOM 707 N N . GLY A 1 93 ? 25.871 5.811 -14.777 1.00 69.12 93 GLY A N 1
ATOM 708 C CA . GLY A 1 93 ? 25.877 4.530 -14.066 1.00 69.12 93 GLY A CA 1
ATOM 709 C C . GLY A 1 93 ? 25.224 3.358 -14.812 1.00 69.12 93 GLY A C 1
ATOM 710 O O . GLY A 1 93 ? 24.615 3.502 -15.874 1.00 69.12 93 GLY A O 1
ATOM 711 N N . VAL A 1 94 ? 25.287 2.174 -14.189 1.00 81.62 94 VAL A N 1
ATOM 712 C CA . VAL A 1 94 ? 24.698 0.903 -14.670 1.00 81.62 94 VAL A CA 1
ATOM 713 C C . VAL A 1 94 ? 23.204 1.036 -15.004 1.00 81.62 94 VAL A C 1
ATOM 715 O O . VAL A 1 94 ? 22.701 0.337 -15.878 1.00 81.62 94 VAL A O 1
ATOM 718 N N . CYS A 1 95 ? 22.502 1.955 -14.339 1.00 85.38 95 CYS A N 1
ATOM 719 C CA . CYS A 1 95 ? 21.053 2.141 -14.438 1.00 85.38 95 CYS A CA 1
ATOM 720 C C . CYS A 1 95 ? 20.611 3.246 -15.412 1.00 85.38 95 CYS A C 1
ATOM 722 O O . CYS A 1 95 ? 19.445 3.641 -15.420 1.00 85.38 95 CYS A O 1
ATOM 724 N N . LYS A 1 96 ? 21.512 3.708 -16.289 1.00 83.06 96 LYS A N 1
ATOM 725 C CA . LYS A 1 96 ? 21.202 4.702 -17.328 1.00 83.06 96 LYS A CA 1
ATOM 726 C C . LYS A 1 96 ? 20.116 4.244 -18.308 1.00 83.06 96 LYS A C 1
ATOM 728 O O . LYS A 1 96 ? 19.298 5.047 -18.745 1.00 83.06 96 LYS A O 1
ATOM 733 N N . ASP A 1 97 ? 20.082 2.950 -18.621 1.00 86.88 97 ASP A N 1
ATOM 734 C CA . ASP A 1 97 ? 19.129 2.360 -19.572 1.00 86.88 97 ASP A CA 1
ATOM 735 C C . ASP A 1 97 ? 17.778 1.991 -18.928 1.00 86.88 97 ASP A C 1
ATOM 737 O O . ASP A 1 97 ? 16.977 1.246 -19.504 1.00 86.88 97 ASP A O 1
ATOM 741 N N . CYS A 1 98 ? 17.517 2.470 -17.711 1.00 89.75 98 CYS A N 1
ATOM 742 C CA . CYS A 1 98 ? 16.272 2.195 -17.015 1.00 89.75 98 CYS A CA 1
ATOM 743 C C . CYS A 1 98 ? 15.160 3.153 -17.438 1.00 89.75 98 CYS A C 1
ATOM 745 O O . CYS A 1 98 ? 15.330 4.367 -17.489 1.00 89.75 98 CYS A O 1
ATOM 747 N N . THR A 1 99 ? 13.978 2.593 -17.666 1.00 91.38 99 THR A N 1
ATOM 748 C CA . THR A 1 99 ? 12.754 3.332 -17.980 1.00 91.38 99 THR A CA 1
ATOM 749 C C . THR A 1 99 ? 11.650 2.977 -16.990 1.00 91.38 99 THR A C 1
ATOM 751 O O . THR A 1 99 ? 11.755 1.991 -16.254 1.00 91.38 99 THR A O 1
ATOM 754 N N . THR A 1 100 ? 10.580 3.769 -16.966 1.00 92.62 100 THR A N 1
ATOM 755 C CA . THR A 1 100 ? 9.382 3.450 -16.182 1.00 92.62 100 THR A CA 1
ATOM 756 C C . THR A 1 100 ? 8.803 2.092 -16.595 1.00 92.62 100 THR A C 1
ATOM 758 O O . THR A 1 100 ? 8.885 1.665 -17.753 1.00 92.62 100 THR A O 1
ATOM 761 N N . CYS A 1 101 ? 8.211 1.376 -15.643 1.00 94.69 101 CYS A N 1
ATOM 762 C CA . CYS A 1 101 ? 7.601 0.078 -15.901 1.00 94.69 101 CYS A CA 1
ATOM 763 C C . CYS A 1 101 ? 6.486 0.140 -16.947 1.00 94.69 101 CYS A C 1
ATOM 765 O O . CYS A 1 101 ? 6.380 -0.789 -17.759 1.00 94.69 101 CYS A O 1
ATOM 767 N N . PHE A 1 102 ? 5.681 1.205 -16.923 1.00 93.88 102 PHE A N 1
ATOM 768 C CA . PHE A 1 102 ? 4.488 1.356 -17.749 1.00 93.88 102 PHE A CA 1
ATOM 769 C C . PHE A 1 102 ? 4.326 2.790 -18.242 1.00 93.88 102 PHE A C 1
ATOM 771 O O . PHE A 1 102 ? 4.605 3.752 -17.527 1.00 93.88 102 PHE A O 1
ATOM 778 N N . HIS A 1 103 ? 3.795 2.925 -19.451 1.00 92.94 103 HIS A N 1
ATOM 779 C CA . HIS A 1 103 ? 3.221 4.165 -19.948 1.00 92.94 103 HIS A CA 1
ATOM 780 C C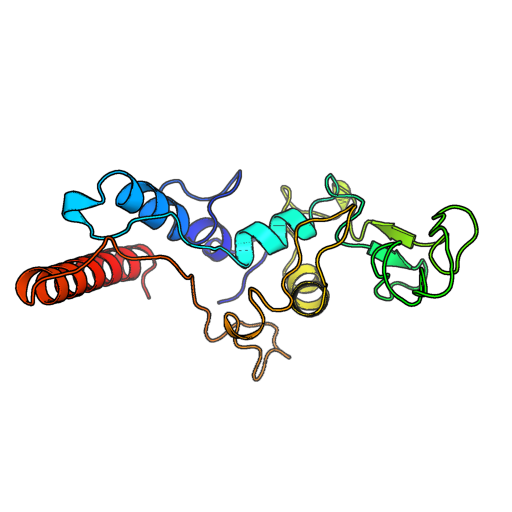 . HIS A 1 103 ? 1.704 4.173 -19.728 1.00 92.94 103 HIS A C 1
ATOM 782 O O . HIS A 1 103 ? 1.078 3.139 -19.502 1.00 92.94 103 HIS A O 1
ATOM 788 N N . HIS A 1 104 ? 1.083 5.348 -19.852 1.00 90.38 104 HIS A N 1
ATOM 789 C CA . HIS A 1 104 ? -0.370 5.499 -19.718 1.00 90.38 104 HIS A CA 1
ATOM 790 C C . HIS A 1 104 ? -1.159 4.575 -20.662 1.00 90.38 104 HIS A C 1
ATOM 792 O O . HIS A 1 104 ? -2.219 4.085 -20.289 1.00 90.38 104 HIS A O 1
ATOM 798 N N . SER A 1 105 ? -0.633 4.306 -21.863 1.00 91.75 105 SER A N 1
ATOM 799 C CA . SER A 1 105 ? -1.230 3.395 -22.849 1.00 91.75 105 SER A CA 1
ATOM 800 C C . SER A 1 105 ? -1.241 1.929 -22.417 1.00 91.75 105 SER A C 1
ATOM 802 O O . SER A 1 105 ? -2.058 1.159 -22.916 1.00 91.75 105 SER A O 1
ATOM 804 N N . ASP A 1 106 ? -0.345 1.539 -21.509 1.00 91.81 106 ASP A N 1
ATOM 805 C CA . ASP A 1 106 ? -0.182 0.150 -21.069 1.00 91.81 106 ASP A CA 1
ATOM 806 C C . ASP A 1 106 ? -1.165 -0.217 -19.949 1.00 91.81 106 ASP A C 1
ATOM 808 O O . ASP A 1 106 ? -1.317 -1.395 -19.610 1.00 91.81 106 ASP A O 1
ATOM 812 N N . LEU A 1 107 ? -1.818 0.791 -19.360 1.00 89.94 107 LEU A N 1
ATOM 813 C CA . LEU A 1 107 ? -2.756 0.655 -18.255 1.00 89.94 107 LEU A CA 1
ATOM 814 C C . LEU A 1 107 ? -4.192 0.846 -18.744 1.00 89.94 107 LEU A C 1
ATOM 816 O O . LEU A 1 107 ? -4.516 1.762 -19.497 1.00 89.94 107 LEU A O 1
ATOM 820 N N . VAL A 1 108 ? -5.099 0.008 -18.250 1.00 87.81 108 VAL A N 1
ATOM 821 C CA . VAL A 1 108 ? -6.522 0.093 -18.590 1.00 87.81 108 VAL A CA 1
ATOM 822 C C . VAL A 1 108 ? -7.206 0.966 -17.545 1.00 87.81 108 VAL A C 1
ATOM 824 O O . VAL A 1 108 ? -7.380 0.540 -16.406 1.00 87.81 108 VAL A O 1
ATOM 827 N N . GLY A 1 109 ? -7.555 2.204 -17.909 1.00 83.38 109 GLY A N 1
ATOM 828 C CA . GLY A 1 109 ? -8.181 3.159 -16.983 1.00 83.38 109 GLY A CA 1
ATOM 829 C C . GLY A 1 109 ? -7.298 3.498 -15.775 1.00 83.38 109 GLY A C 1
ATOM 830 O O . GLY A 1 109 ? -7.803 3.621 -14.663 1.00 83.38 109 GLY A O 1
ATOM 831 N N . GLY A 1 110 ? -5.976 3.562 -15.971 1.00 84.44 110 GLY A N 1
ATOM 832 C CA . GLY A 1 110 ? -5.016 3.791 -14.884 1.00 84.44 110 GLY A CA 1
ATOM 833 C C . GLY A 1 110 ? -4.852 2.596 -13.937 1.00 84.44 110 GLY A C 1
ATOM 834 O O . GLY A 1 110 ? -4.425 2.766 -12.795 1.00 84.44 110 GLY A O 1
ATOM 835 N N . ARG A 1 111 ? -5.227 1.384 -14.371 1.00 89.25 111 ARG A N 1
ATOM 836 C CA . ARG A 1 111 ? -5.061 0.144 -13.602 1.00 89.25 111 ARG A CA 1
ATOM 837 C C . ARG A 1 111 ? -4.249 -0.902 -14.370 1.00 89.25 111 ARG A C 1
ATOM 839 O O . ARG A 1 111 ? -4.449 -1.054 -15.580 1.00 89.25 111 ARG A O 1
ATOM 846 N N . PRO A 1 112 ? -3.388 -1.671 -13.677 1.00 91.06 112 PRO A N 1
ATOM 847 C CA . PRO A 1 112 ? -2.677 -2.786 -14.286 1.00 91.06 112 PRO A CA 1
ATOM 848 C C . PRO A 1 112 ? -3.629 -3.955 -14.564 1.00 91.06 112 PRO A C 1
ATOM 850 O O . PRO A 1 112 ? -4.561 -4.232 -13.807 1.00 91.06 112 PRO A O 1
ATOM 853 N N . THR A 1 113 ? -3.378 -4.679 -15.647 1.00 89.62 113 THR A N 1
ATOM 854 C CA . THR A 1 113 ? -3.993 -5.986 -15.918 1.00 89.62 113 THR A CA 1
ATOM 855 C C . THR A 1 113 ? -3.562 -7.023 -14.878 1.00 89.62 113 THR A C 1
ATOM 857 O O . THR A 1 113 ? -2.582 -6.827 -14.162 1.00 89.62 113 THR A O 1
ATOM 860 N N . THR A 1 114 ? -4.255 -8.165 -14.818 1.00 85.94 114 THR A N 1
ATOM 861 C CA . THR A 1 114 ? -3.902 -9.255 -13.891 1.00 85.94 114 THR A CA 1
ATOM 862 C C . THR A 1 114 ? -2.443 -9.679 -14.048 1.00 85.94 114 THR A C 1
ATOM 864 O O . THR A 1 114 ? -1.742 -9.829 -13.059 1.00 85.94 114 THR A O 1
ATOM 867 N N . VAL A 1 115 ? -1.969 -9.830 -15.287 1.00 88.75 115 VAL A N 1
ATOM 868 C CA . VAL A 1 115 ? -0.599 -10.286 -15.565 1.00 88.75 115 VAL A CA 1
ATOM 869 C C . VAL A 1 115 ? 0.422 -9.253 -15.086 1.00 88.75 115 VAL A C 1
ATOM 871 O O . VAL A 1 115 ? 1.363 -9.603 -14.384 1.00 88.75 115 VAL A O 1
ATOM 874 N N . GLN A 1 116 ? 0.186 -7.970 -15.375 1.00 91.81 116 GLN A N 1
ATOM 875 C CA . GLN A 1 116 ? 1.043 -6.876 -14.906 1.00 91.81 116 GLN A CA 1
ATOM 876 C C . GLN A 1 116 ? 1.061 -6.787 -13.372 1.00 91.81 116 GLN A C 1
ATOM 878 O O . GLN A 1 116 ? 2.122 -6.632 -12.774 1.00 91.81 116 GLN A O 1
ATOM 883 N N . PHE A 1 117 ? -0.099 -6.922 -12.721 1.00 91.00 117 PHE A N 1
ATOM 884 C CA . PHE A 1 117 ? -0.201 -6.943 -11.261 1.00 91.00 117 PHE A CA 1
ATOM 885 C C . PHE A 1 117 ? 0.622 -8.097 -10.670 1.00 91.00 117 PHE A C 1
ATOM 887 O O . PHE A 1 117 ? 1.410 -7.901 -9.746 1.00 91.00 117 PHE A O 1
ATOM 894 N N . GLN A 1 118 ? 0.469 -9.296 -11.232 1.00 89.88 118 GLN A N 1
ATOM 895 C CA . GLN A 1 118 ? 1.162 -10.501 -10.785 1.00 89.88 118 GLN A CA 1
ATOM 896 C C . GLN A 1 118 ? 2.676 -10.390 -10.919 1.00 89.88 118 GLN A C 1
ATOM 898 O O . GLN A 1 118 ? 3.397 -10.743 -9.989 1.00 89.88 118 GLN A O 1
ATOM 903 N N . GLU A 1 119 ? 3.143 -9.855 -12.041 1.00 91.69 119 GLU A N 1
ATOM 904 C CA . GLU A 1 119 ? 4.562 -9.677 -12.321 1.00 91.69 119 GLU A CA 1
ATOM 905 C C . GLU A 1 119 ? 5.205 -8.624 -11.408 1.00 91.69 119 GLU A C 1
ATOM 907 O O . GLU A 1 119 ? 6.321 -8.817 -10.926 1.00 91.69 119 GLU A O 1
ATOM 912 N N . LYS A 1 120 ? 4.509 -7.508 -11.152 1.00 93.88 120 LYS A N 1
ATOM 913 C CA . LYS A 1 120 ? 5.096 -6.358 -10.452 1.00 93.88 120 LYS A CA 1
ATOM 914 C C . LYS A 1 120 ? 4.895 -6.361 -8.942 1.00 93.88 120 LYS A C 1
ATOM 916 O O . LYS A 1 120 ? 5.675 -5.722 -8.240 1.00 93.88 120 LYS A O 1
ATOM 921 N N . LEU A 1 121 ? 3.910 -7.086 -8.411 1.00 93.94 121 LEU A N 1
ATOM 922 C CA . LEU A 1 121 ? 3.694 -7.149 -6.962 1.00 93.94 121 LEU A CA 1
ATOM 923 C C . LEU A 1 121 ? 4.928 -7.662 -6.190 1.00 93.94 121 LEU A C 1
ATOM 925 O O . LEU A 1 121 ? 5.298 -7.030 -5.198 1.00 93.94 121 LEU A O 1
ATOM 929 N N . PRO A 1 122 ? 5.619 -8.740 -6.616 1.00 93.31 122 PRO A N 1
ATOM 930 C CA . PRO A 1 122 ? 6.845 -9.175 -5.950 1.00 93.31 122 PRO A CA 1
ATOM 931 C C . PRO A 1 122 ? 7.973 -8.141 -6.014 1.00 93.31 122 PRO A C 1
ATOM 933 O O . PRO A 1 122 ? 8.798 -8.096 -5.105 1.00 93.31 122 PRO A O 1
ATOM 936 N N . TRP A 1 123 ? 8.025 -7.311 -7.061 1.00 95.38 123 TRP A N 1
ATOM 937 C CA . TRP A 1 123 ? 9.019 -6.239 -7.159 1.00 95.38 123 TRP A CA 1
ATOM 938 C C . TRP A 1 123 ? 8.746 -5.166 -6.108 1.00 95.38 123 TRP A C 1
ATOM 940 O O . TRP A 1 123 ? 9.636 -4.839 -5.333 1.00 95.38 123 TRP A O 1
ATOM 950 N N . PHE A 1 124 ? 7.497 -4.714 -5.995 1.00 96.12 124 PHE A N 1
ATOM 951 C CA . PHE A 1 124 ? 7.084 -3.750 -4.974 1.00 96.12 124 PHE A CA 1
ATOM 952 C C . PHE A 1 124 ? 7.336 -4.242 -3.542 1.00 96.12 124 PHE A C 1
ATOM 954 O O . PHE A 1 124 ? 7.847 -3.507 -2.702 1.00 96.12 124 PHE A O 1
ATOM 961 N N . LEU A 1 125 ? 7.013 -5.501 -3.236 1.00 95.25 125 LEU A N 1
ATOM 962 C CA . LEU A 1 125 ? 7.211 -6.047 -1.885 1.00 95.25 125 LEU A CA 1
ATOM 963 C C . LEU A 1 125 ? 8.694 -6.209 -1.505 1.00 95.25 125 LEU A C 1
ATOM 965 O O . LEU A 1 125 ? 9.010 -6.344 -0.321 1.00 95.25 125 LEU A O 1
ATOM 969 N N . ASN A 1 126 ? 9.592 -6.169 -2.493 1.00 94.12 126 ASN A N 1
ATOM 970 C CA . ASN A 1 126 ? 11.041 -6.172 -2.304 1.00 94.12 126 ASN A CA 1
ATOM 971 C C . ASN A 1 126 ? 11.691 -4.795 -2.519 1.00 94.12 126 ASN A C 1
ATOM 973 O O . ASN A 1 126 ? 12.863 -4.638 -2.191 1.00 94.12 126 ASN A O 1
ATOM 977 N N . SER A 1 127 ? 10.963 -3.795 -3.025 1.00 94.19 127 SER A N 1
ATOM 978 C CA . SER A 1 127 ? 11.504 -2.455 -3.254 1.00 94.19 127 SER A CA 1
ATOM 979 C C . SER A 1 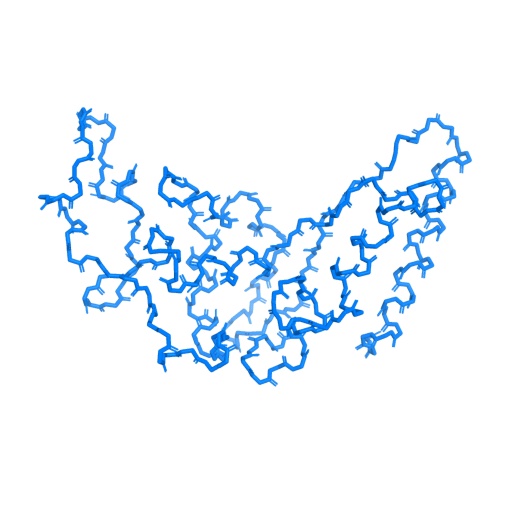127 ? 11.652 -1.698 -1.934 1.00 94.19 127 SER A C 1
ATOM 981 O O . SER A 1 127 ? 10.683 -1.581 -1.172 1.00 94.19 127 SER A O 1
ATOM 983 N N . LEU A 1 128 ? 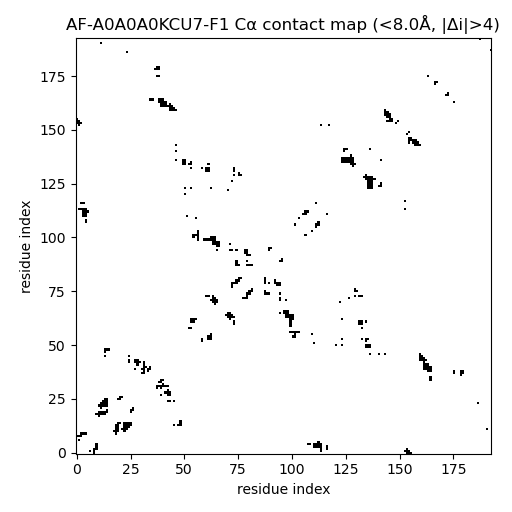12.842 -1.151 -1.701 1.00 93.81 128 LEU A N 1
ATOM 984 C CA . LEU A 1 128 ? 13.128 -0.225 -0.611 1.00 93.81 128 LEU A CA 1
ATOM 985 C C . LEU A 1 128 ? 12.766 1.208 -1.039 1.00 93.81 128 LEU A C 1
ATOM 987 O O . LEU A 1 128 ? 13.014 1.556 -2.195 1.00 93.81 128 LEU A O 1
ATOM 991 N N . PRO A 1 129 ? 12.226 2.049 -0.138 1.00 93.75 129 PRO A N 1
ATOM 992 C CA . PRO A 1 129 ? 12.074 3.476 -0.406 1.00 93.75 129 PRO A CA 1
ATOM 993 C C . PRO A 1 129 ? 13.413 4.136 -0.770 1.00 93.75 129 PRO A C 1
ATOM 995 O O . PRO A 1 129 ? 14.449 3.786 -0.203 1.00 93.75 129 PRO A O 1
ATOM 998 N N . SER A 1 130 ? 13.370 5.104 -1.678 1.00 90.94 130 SER A N 1
ATOM 999 C CA . SER A 1 130 ? 14.510 5.890 -2.164 1.00 90.94 130 SER A CA 1
ATOM 1000 C C . SER A 1 130 ? 14.244 7.392 -2.063 1.00 90.94 130 SER A C 1
ATOM 1002 O O . SER A 1 130 ? 13.123 7.820 -1.764 1.00 90.94 130 SER A O 1
ATOM 1004 N N . ALA A 1 131 ? 15.266 8.203 -2.347 1.00 88.25 131 ALA A N 1
ATOM 1005 C CA . ALA A 1 131 ? 15.136 9.656 -2.458 1.00 88.25 131 ALA A CA 1
ATOM 1006 C C . ALA A 1 131 ? 14.094 10.078 -3.515 1.00 88.25 131 ALA A C 1
ATOM 1008 O O . ALA A 1 131 ? 13.296 10.981 -3.262 1.00 88.25 131 ALA A O 1
ATOM 1009 N N . ASP A 1 132 ? 14.051 9.381 -4.654 1.00 87.31 132 ASP A N 1
ATOM 1010 C CA . ASP A 1 132 ? 13.127 9.677 -5.759 1.00 87.31 132 ASP A CA 1
ATOM 1011 C C . ASP A 1 132 ? 11.763 8.988 -5.621 1.00 87.31 132 ASP A C 1
ATOM 1013 O O . ASP A 1 132 ? 10.792 9.366 -6.283 1.00 87.31 132 ASP A O 1
ATOM 1017 N N . CYS A 1 133 ? 11.660 7.973 -4.760 1.00 92.31 133 CYS A N 1
ATOM 1018 C CA . CYS A 1 133 ? 10.423 7.249 -4.519 1.00 92.31 133 CYS A CA 1
ATOM 1019 C C . CYS A 1 133 ? 10.264 6.845 -3.051 1.00 92.31 133 CYS A C 1
ATOM 1021 O O . CYS A 1 133 ? 10.757 5.818 -2.589 1.00 92.31 133 CYS A O 1
ATOM 1023 N N . ALA A 1 134 ? 9.427 7.589 -2.327 1.00 93.00 134 ALA A N 1
ATOM 1024 C CA . ALA A 1 134 ? 9.073 7.251 -0.949 1.00 93.00 134 ALA A CA 1
ATOM 1025 C C . ALA A 1 134 ? 8.203 5.979 -0.822 1.00 93.00 134 ALA A C 1
ATOM 1027 O O . ALA A 1 134 ? 7.994 5.481 0.285 1.00 93.00 134 ALA A O 1
ATOM 1028 N N . LYS A 1 135 ? 7.639 5.473 -1.927 1.00 93.62 135 LYS A N 1
ATOM 1029 C CA . LYS A 1 135 ? 6.773 4.288 -1.932 1.00 93.62 135 LYS A CA 1
ATOM 1030 C C . LYS A 1 135 ? 7.624 3.037 -2.123 1.00 93.62 135 LYS A C 1
ATOM 1032 O O . LYS A 1 135 ? 8.183 2.823 -3.186 1.00 93.62 135 LYS A O 1
ATOM 1037 N N . GLY A 1 136 ? 7.682 2.187 -1.106 1.00 93.00 136 GLY A N 1
ATOM 1038 C CA . GLY A 1 136 ? 8.327 0.881 -1.187 1.00 93.00 136 GLY A CA 1
ATOM 1039 C C . GLY A 1 136 ? 7.607 -0.109 -0.287 1.00 93.00 136 GLY A C 1
ATOM 1040 O O . GLY A 1 136 ? 7.240 0.228 0.840 1.00 93.00 136 GLY A O 1
ATOM 1041 N N . GLY A 1 137 ? 7.353 -1.317 -0.787 1.00 94.44 137 GLY A N 1
ATOM 1042 C CA . GLY A 1 137 ? 6.629 -2.335 -0.031 1.00 94.44 137 GLY A CA 1
ATOM 1043 C C . GLY A 1 137 ? 7.495 -3.101 0.966 1.00 94.44 137 GLY A C 1
ATOM 1044 O O . GLY A 1 137 ? 6.954 -3.719 1.890 1.00 94.44 137 GLY A O 1
ATOM 1045 N N . HIS A 1 138 ? 8.821 -3.058 0.811 1.00 94.50 138 HIS A N 1
ATOM 1046 C CA . HIS A 1 138 ? 9.726 -3.798 1.678 1.00 94.50 138 HIS A CA 1
ATOM 1047 C C . HIS A 1 138 ? 9.719 -3.246 3.108 1.00 94.50 138 HIS A C 1
ATOM 1049 O O . HIS A 1 138 ? 9.786 -2.040 3.340 1.00 94.50 138 HIS A O 1
ATOM 1055 N N . GL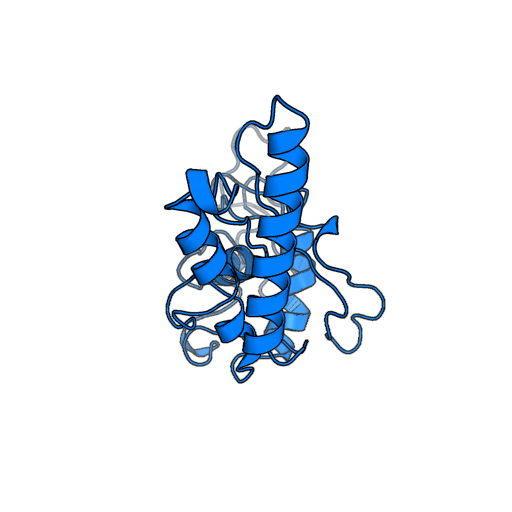Y A 1 139 ? 9.602 -4.142 4.087 1.00 91.00 139 GLY A N 1
ATOM 1056 C CA . GLY A 1 139 ? 9.514 -3.810 5.510 1.00 91.00 139 GLY A CA 1
ATOM 1057 C C . GLY A 1 139 ? 8.117 -3.370 5.955 1.00 91.00 139 GLY A C 1
ATOM 1058 O O . GLY A 1 139 ? 7.619 -3.877 6.959 1.00 91.00 139 GLY A O 1
ATOM 1059 N N . ALA A 1 140 ? 7.453 -2.488 5.202 1.00 92.38 140 ALA A N 1
ATOM 1060 C CA . ALA A 1 140 ? 6.112 -2.004 5.543 1.00 92.38 140 ALA A CA 1
ATOM 1061 C C . ALA A 1 140 ? 5.017 -3.056 5.300 1.00 92.38 140 ALA A C 1
ATOM 1063 O O . ALA A 1 140 ? 4.130 -3.219 6.137 1.00 92.38 140 ALA A O 1
ATOM 1064 N N . TYR A 1 141 ? 5.089 -3.777 4.174 1.00 95.62 141 TYR A N 1
ATOM 1065 C CA . TYR A 1 141 ? 4.008 -4.652 3.701 1.00 95.62 141 TYR A CA 1
ATOM 1066 C C . TYR A 1 141 ? 4.441 -6.090 3.407 1.00 95.62 141 TYR A C 1
ATOM 1068 O O . TYR A 1 141 ? 3.598 -6.918 3.065 1.00 95.62 141 TYR A O 1
ATOM 1076 N N . THR A 1 142 ? 5.724 -6.423 3.583 1.00 87.25 142 THR A N 1
ATOM 1077 C CA . THR A 1 142 ? 6.283 -7.761 3.308 1.00 87.25 142 THR A CA 1
ATOM 1078 C C . THR A 1 142 ? 5.505 -8.889 3.993 1.00 87.25 142 THR A C 1
ATOM 1080 O O . THR A 1 142 ? 5.310 -9.946 3.401 1.00 87.25 142 THR A O 1
ATOM 1083 N N . ASN A 1 143 ? 5.012 -8.655 5.214 1.00 90.69 143 ASN A N 1
ATOM 1084 C CA . ASN A 1 143 ? 4.226 -9.634 5.972 1.00 90.69 143 ASN A CA 1
ATOM 1085 C C . ASN A 1 143 ? 2.708 -9.434 5.849 1.00 90.69 143 ASN A C 1
ATOM 1087 O O . ASN A 1 143 ? 1.944 -10.280 6.307 1.00 90.69 143 ASN A O 1
ATOM 1091 N N . SER A 1 144 ? 2.269 -8.340 5.226 1.00 93.75 144 SER A N 1
ATOM 1092 C CA . SER A 1 144 ? 0.852 -7.985 5.117 1.00 93.75 144 SER A CA 1
ATOM 1093 C C . SER A 1 144 ? 0.163 -8.622 3.909 1.00 93.75 144 SER A C 1
ATOM 1095 O O . SER A 1 144 ? -1.062 -8.570 3.802 1.00 93.75 144 SER A O 1
ATOM 1097 N N . VAL A 1 145 ? 0.927 -9.249 3.006 1.00 92.56 145 VAL A N 1
ATOM 1098 C CA . VAL A 1 145 ? 0.419 -9.935 1.811 1.00 92.56 145 VAL A CA 1
ATOM 1099 C C . VAL A 1 145 ? 0.936 -11.371 1.781 1.00 92.56 145 VAL A C 1
ATOM 1101 O O . VAL A 1 145 ? 2.136 -11.618 1.680 1.00 92.56 145 VAL A O 1
ATOM 1104 N N . ASN A 1 146 ? 0.033 -12.352 1.841 1.00 89.88 146 ASN A N 1
ATOM 1105 C CA . ASN A 1 146 ? 0.418 -13.760 1.811 1.00 89.88 146 ASN A CA 1
ATOM 1106 C C . ASN A 1 146 ? 0.620 -14.253 0.370 1.00 89.88 146 ASN A C 1
ATOM 1108 O O . ASN A 1 146 ? -0.347 -14.532 -0.343 1.00 89.88 146 ASN A O 1
ATOM 1112 N N . LEU A 1 147 ? 1.886 -14.426 -0.017 1.00 85.62 147 LEU A N 1
ATOM 1113 C CA . LEU A 1 147 ? 2.286 -14.924 -1.337 1.00 85.62 147 LEU A CA 1
ATOM 1114 C C . LEU A 1 147 ? 2.425 -16.460 -1.423 1.00 85.62 147 LEU A C 1
ATOM 1116 O O . LEU A 1 147 ? 2.866 -16.986 -2.447 1.00 85.62 147 LEU A O 1
ATOM 1120 N N . LYS A 1 148 ? 2.064 -17.229 -0.3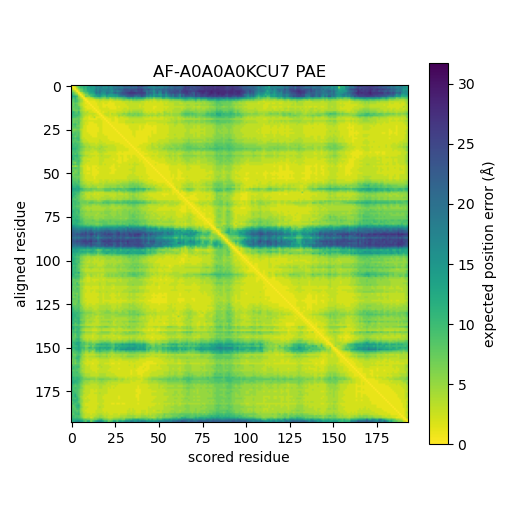84 1.00 83.19 148 LYS A N 1
ATOM 1121 C CA . LYS A 1 148 ? 2.152 -18.701 -0.443 1.00 83.19 148 LYS A CA 1
ATOM 1122 C C . LYS A 1 148 ? 1.177 -19.262 -1.488 1.00 83.19 148 LYS A C 1
ATOM 1124 O O . LYS A 1 148 ? -0.041 -19.242 -1.296 1.00 83.19 148 LYS A O 1
ATOM 1129 N N . GLY A 1 149 ? 1.723 -19.820 -2.570 1.00 79.56 149 GLY A N 1
ATOM 1130 C CA . GLY A 1 149 ? 0.945 -20.317 -3.711 1.00 79.56 149 GLY A CA 1
ATOM 1131 C C . GLY A 1 149 ? 0.515 -19.222 -4.696 1.00 79.56 149 GLY A C 1
ATOM 1132 O O . GLY A 1 149 ? -0.482 -19.393 -5.398 1.00 79.56 149 GLY A O 1
ATOM 1133 N N . TYR A 1 150 ? 1.254 -18.108 -4.746 1.00 79.94 150 TYR A N 1
ATOM 1134 C CA . TYR A 1 150 ? 1.019 -16.984 -5.660 1.00 79.94 150 TYR A CA 1
ATOM 1135 C C . TYR A 1 150 ? 1.382 -17.278 -7.132 1.00 79.94 150 TYR A C 1
ATOM 1137 O O . TYR A 1 150 ? 1.333 -16.385 -7.963 1.00 79.94 150 TYR A O 1
ATOM 1145 N N . GLU A 1 151 ? 1.682 -18.524 -7.505 1.00 74.88 151 GLU A N 1
ATOM 1146 C CA . GLU A 1 151 ? 1.928 -18.928 -8.905 1.00 74.88 151 GLU A CA 1
ATOM 1147 C C . GLU A 1 151 ? 0.697 -18.723 -9.802 1.00 74.88 151 GLU A C 1
ATOM 1149 O O . GLU A 1 151 ? 0.809 -18.365 -10.967 1.00 74.88 151 GLU A O 1
ATOM 1154 N N . SER A 1 152 ? -0.498 -18.885 -9.227 1.00 72.44 152 SER A N 1
ATOM 1155 C CA . SER A 1 152 ? -1.774 -18.527 -9.869 1.00 72.44 152 SER A CA 1
ATOM 1156 C C . SER A 1 152 ? -2.060 -17.018 -9.844 1.00 72.44 152 SER A C 1
ATOM 1158 O O . SER A 1 152 ? -3.052 -16.555 -10.410 1.00 72.44 152 SER A O 1
ATOM 1160 N N . GLY A 1 153 ? -1.220 -16.271 -9.120 1.00 75.50 153 GLY A N 1
ATOM 1161 C CA . GLY A 1 153 ? -1.320 -14.851 -8.831 1.00 75.50 153 GLY A CA 1
ATOM 1162 C C . GLY A 1 153 ? -2.621 -14.427 -8.156 1.00 75.50 153 GLY A C 1
ATOM 1163 O O . GLY A 1 153 ? -3.158 -13.346 -8.403 1.00 75.50 153 GLY A O 1
ATOM 1164 N N . ILE A 1 154 ? -3.128 -15.311 -7.298 1.00 82.38 154 ILE A N 1
ATOM 1165 C CA . ILE A 1 154 ? -4.249 -15.067 -6.397 1.00 82.38 154 ILE A CA 1
ATOM 1166 C C . ILE A 1 154 ? -3.689 -14.810 -5.001 1.00 82.38 154 ILE A C 1
ATOM 1168 O O . ILE A 1 154 ? -2.997 -15.658 -4.435 1.00 82.38 154 ILE A O 1
ATOM 1172 N N . ILE A 1 155 ? -4.058 -13.678 -4.403 1.00 87.12 155 ILE A N 1
ATOM 1173 C CA . ILE A 1 155 ? -3.766 -13.416 -2.990 1.00 87.12 155 ILE A CA 1
ATOM 1174 C C . ILE A 1 155 ? -4.842 -14.098 -2.152 1.00 87.12 155 ILE A C 1
ATOM 1176 O O . ILE A 1 155 ? -6.038 -13.816 -2.302 1.00 87.12 155 ILE A O 1
ATOM 1180 N N . LYS A 1 156 ? -4.418 -15.021 -1.286 1.00 86.19 156 LYS A N 1
ATOM 1181 C CA . LYS A 1 156 ? -5.321 -15.769 -0.398 1.00 86.19 156 LYS A CA 1
ATOM 1182 C C . LYS A 1 156 ? -5.700 -14.978 0.846 1.00 86.19 156 LYS A C 1
ATOM 1184 O O . LYS A 1 156 ? -6.837 -15.063 1.288 1.00 86.19 156 LYS A O 1
ATOM 1189 N N . ALA A 1 157 ? -4.747 -14.237 1.400 1.00 89.62 157 ALA A N 1
ATOM 1190 C CA . ALA A 1 157 ? -4.938 -13.441 2.598 1.00 89.62 157 ALA A CA 1
ATOM 1191 C C . ALA A 1 157 ? -4.061 -12.191 2.538 1.00 89.62 157 ALA A C 1
ATOM 1193 O O . ALA A 1 157 ? -2.921 -12.242 2.067 1.00 89.62 157 ALA A O 1
ATOM 1194 N N . SER A 1 158 ? -4.605 -11.094 3.040 1.00 93.56 158 SER A N 1
ATOM 1195 C CA . SER A 1 158 ? -3.894 -9.842 3.249 1.00 93.56 158 SER A CA 1
ATOM 1196 C C . SER A 1 158 ? -4.488 -9.119 4.448 1.00 93.56 158 SER A C 1
ATOM 1198 O O . SER A 1 158 ? -5.623 -9.393 4.838 1.00 93.56 158 SER A O 1
ATOM 1200 N N . GLU A 1 159 ? -3.753 -8.161 4.985 1.00 94.69 159 GLU A N 1
ATOM 1201 C CA . GLU A 1 159 ? -4.204 -7.304 6.077 1.00 94.69 159 GLU A CA 1
ATOM 1202 C C . GLU A 1 159 ? -4.016 -5.822 5.740 1.00 94.69 159 GLU A C 1
ATOM 1204 O O . GLU A 1 159 ? -3.199 -5.445 4.898 1.00 94.69 159 GLU A O 1
ATOM 1209 N N . PHE A 1 160 ? -4.786 -4.987 6.433 1.00 95.88 160 PHE A N 1
ATOM 1210 C CA . PHE A 1 160 ? -4.670 -3.536 6.407 1.00 95.88 160 PHE A CA 1
ATOM 1211 C C . PHE A 1 160 ? -4.543 -3.056 7.848 1.00 95.88 160 PHE A C 1
ATOM 1213 O O . PHE A 1 160 ? -5.408 -3.326 8.683 1.00 95.88 160 PHE A O 1
ATOM 1220 N N . ARG A 1 161 ? -3.439 -2.376 8.160 1.00 95.19 161 ARG A N 1
ATOM 1221 C CA . ARG A 1 161 ? -3.104 -1.996 9.535 1.00 95.19 161 ARG A CA 1
ATOM 1222 C C . ARG A 1 161 ? -3.589 -0.586 9.842 1.00 95.19 161 ARG A C 1
ATOM 1224 O O . ARG A 1 161 ? -3.284 0.344 9.107 1.00 95.19 161 ARG A O 1
ATOM 1231 N N . SER A 1 162 ? -4.246 -0.414 10.983 1.00 96.06 162 SER A N 1
ATOM 1232 C CA . SER A 1 162 ? -4.552 0.890 11.578 1.00 96.06 162 SER A CA 1
ATOM 1233 C C . SER A 1 162 ? -4.196 0.884 13.075 1.00 96.06 162 SER A C 1
ATOM 1235 O O . SER A 1 162 ? -3.633 -0.086 13.586 1.00 96.06 162 SER A O 1
ATOM 1237 N N . TYR A 1 163 ? -4.482 1.982 13.769 1.00 96.81 163 TYR A N 1
ATOM 1238 C CA . TYR A 1 163 ? -4.257 2.167 15.194 1.00 96.81 163 TYR A CA 1
ATOM 1239 C C . TYR A 1 163 ? -5.565 2.465 15.907 1.00 96.81 163 TYR A C 1
ATOM 1241 O O . TYR A 1 163 ? -6.392 3.238 15.417 1.00 96.81 163 TYR A O 1
ATOM 1249 N N . HIS A 1 164 ? -5.705 1.906 17.104 1.00 97.88 164 HIS A N 1
ATOM 1250 C CA . HIS A 1 164 ? -6.762 2.308 18.012 1.00 97.88 164 HIS A CA 1
ATOM 1251 C C . HIS A 1 164 ? -6.485 3.676 18.639 1.00 97.88 164 HIS A C 1
ATOM 1253 O O . HIS A 1 164 ? -5.347 4.152 18.671 1.00 97.88 164 HIS A O 1
ATOM 1259 N N . THR A 1 165 ? -7.536 4.304 19.161 1.00 97.06 165 THR A N 1
ATOM 1260 C CA . THR A 1 165 ? -7.386 5.408 20.118 1.00 97.06 165 THR A CA 1
ATOM 1261 C C . THR A 1 165 ? -6.696 4.920 21.399 1.00 97.06 165 THR A C 1
ATOM 1263 O O . THR A 1 165 ? -6.648 3.715 21.642 1.00 97.06 165 THR A O 1
ATOM 1266 N N . PRO A 1 166 ? -6.134 5.810 22.238 1.00 97.25 166 PRO A N 1
ATOM 1267 C CA . PRO A 1 166 ? -5.562 5.397 23.519 1.00 97.25 166 PRO A CA 1
ATOM 1268 C C . PRO A 1 166 ? -6.605 4.698 24.406 1.00 97.25 166 PRO A C 1
ATOM 1270 O O . PRO A 1 166 ? -7.597 5.312 24.799 1.00 97.25 166 PRO A O 1
ATOM 1273 N N . LEU A 1 167 ? -6.369 3.426 24.736 1.00 97.06 167 LEU A N 1
ATOM 1274 C CA . LEU A 1 167 ? -7.244 2.608 25.584 1.00 97.06 167 LEU A CA 1
ATOM 1275 C C . LEU A 1 167 ? -6.580 2.426 26.951 1.00 97.06 167 LEU A C 1
ATOM 1277 O O . LEU A 1 167 ? -5.520 1.806 27.050 1.00 97.06 167 LEU A O 1
ATOM 1281 N N . ASN A 1 168 ? -7.186 2.965 28.010 1.00 96.69 168 ASN A N 1
ATOM 1282 C CA . ASN A 1 168 ? -6.544 3.023 29.331 1.00 96.69 168 ASN A CA 1
ATOM 1283 C C . ASN A 1 168 ? -7.296 2.228 30.401 1.00 96.69 168 ASN A C 1
ATOM 1285 O O . ASN A 1 168 ? -6.708 1.816 31.399 1.00 96.69 168 ASN A O 1
ATOM 1289 N N . LYS A 1 169 ? -8.597 2.007 30.214 1.00 96.56 169 LYS A N 1
ATOM 1290 C CA . LYS A 1 169 ? -9.453 1.276 31.152 1.00 96.56 169 LYS A CA 1
ATOM 1291 C C . LYS A 1 169 ? -9.964 0.001 30.506 1.00 96.56 169 LYS A C 1
ATOM 1293 O O . LYS A 1 169 ? -10.141 -0.060 29.295 1.00 96.56 169 LYS A O 1
ATOM 1298 N N . GLN A 1 170 ? -10.305 -0.991 31.326 1.00 97.50 170 GLN A N 1
ATOM 1299 C CA . GLN A 1 170 ? -10.919 -2.239 30.857 1.00 97.50 170 GLN A CA 1
ATOM 1300 C C . GLN A 1 170 ? -12.125 -1.988 29.934 1.00 97.50 170 GLN A C 1
ATOM 1302 O O . GLN A 1 170 ? -12.250 -2.637 28.898 1.00 97.50 170 GLN A O 1
ATOM 1307 N N . GLY A 1 171 ? -12.984 -1.024 30.286 1.00 97.12 171 GLY A N 1
ATOM 1308 C CA . GLY A 1 171 ? -14.137 -0.643 29.467 1.00 97.12 171 GLY A CA 1
ATOM 1309 C C . GLY A 1 171 ? -13.751 -0.169 28.064 1.00 97.12 171 GLY A C 1
ATOM 1310 O O . GLY A 1 171 ? -14.425 -0.532 27.104 1.00 97.12 171 GLY A O 1
ATOM 1311 N N . ASP A 1 172 ? -12.636 0.554 27.927 1.00 96.19 172 ASP A N 1
ATOM 1312 C CA . ASP A 1 172 ? -12.148 1.052 26.637 1.00 96.19 172 ASP A CA 1
ATOM 1313 C C . ASP A 1 172 ? -11.739 -0.114 25.730 1.00 96.19 172 ASP A C 1
ATOM 1315 O O . ASP A 1 172 ? -12.152 -0.164 24.577 1.00 96.19 172 ASP A O 1
ATOM 1319 N N . TYR A 1 173 ? -11.008 -1.100 26.262 1.00 97.56 173 TYR A N 1
ATOM 1320 C CA . TYR A 1 173 ? -10.622 -2.305 25.515 1.00 97.56 173 TYR A CA 1
ATOM 1321 C C . TYR A 1 173 ? -11.831 -3.130 25.063 1.00 97.56 173 TYR A C 1
ATOM 1323 O O . TYR A 1 173 ? -11.885 -3.577 23.917 1.00 97.56 173 TYR A O 1
ATOM 1331 N N . VAL A 1 174 ? -12.819 -3.322 25.945 1.00 97.94 174 VAL A N 1
ATOM 1332 C CA . VAL A 1 174 ? -14.038 -4.082 25.618 1.00 97.94 174 VAL A CA 1
ATOM 1333 C C . VAL A 1 174 ? -14.858 -3.365 24.546 1.00 97.94 174 VAL A C 1
ATOM 1335 O O . VAL A 1 174 ? -15.328 -4.004 23.603 1.00 97.94 174 VAL A O 1
ATOM 1338 N N . ASN A 1 175 ? -15.020 -2.048 24.669 1.00 97.44 175 ASN A N 1
ATOM 1339 C CA . ASN A 1 175 ? -15.792 -1.260 23.713 1.00 97.44 175 ASN A CA 1
ATOM 1340 C C . ASN A 1 175 ? -15.072 -1.133 22.366 1.00 97.44 175 ASN A C 1
ATOM 1342 O O . ASN A 1 175 ? -15.720 -1.309 21.338 1.00 97.44 175 ASN A O 1
ATOM 1346 N N . ALA A 1 176 ? -13.750 -0.941 22.360 1.00 97.50 176 ALA A N 1
ATOM 1347 C CA . ALA A 1 176 ? -12.952 -0.932 21.137 1.00 97.50 176 ALA A CA 1
ATOM 1348 C C . ALA A 1 176 ? -13.039 -2.268 20.390 1.00 97.50 176 ALA A C 1
ATOM 1350 O O . ALA A 1 176 ? -13.248 -2.284 19.179 1.00 97.50 176 ALA A O 1
ATOM 1351 N N . LEU A 1 177 ? -12.954 -3.399 21.104 1.00 97.44 177 LEU A N 1
ATOM 1352 C CA . LEU A 1 177 ? -13.105 -4.720 20.491 1.00 97.44 177 LEU A CA 1
ATOM 1353 C C . LEU A 1 177 ? -14.516 -4.934 19.926 1.00 97.44 177 LEU A C 1
ATOM 1355 O O . LEU A 1 177 ? -14.656 -5.527 18.856 1.00 97.44 177 LEU A O 1
ATOM 1359 N N . ARG A 1 178 ? -15.558 -4.466 20.626 1.00 97.81 178 ARG A N 1
ATOM 1360 C CA . ARG A 1 178 ? -16.941 -4.529 20.131 1.00 97.81 178 ARG A CA 1
ATOM 1361 C C . ARG A 1 178 ? -17.095 -3.704 18.851 1.00 97.81 178 ARG A C 1
ATOM 1363 O O . ARG A 1 178 ? -17.494 -4.262 17.837 1.00 97.81 178 ARG A O 1
ATOM 1370 N N . ALA A 1 179 ? -16.675 -2.439 18.873 1.00 97.19 179 ALA A N 1
ATOM 1371 C CA . ALA A 1 179 ? -16.731 -1.549 17.714 1.00 97.19 179 ALA A CA 1
ATOM 1372 C C . ALA A 1 179 ? -15.951 -2.111 16.511 1.00 97.19 179 ALA A C 1
ATOM 1374 O O . ALA A 1 179 ? -16.447 -2.091 15.387 1.00 97.19 179 ALA A O 1
ATOM 1375 N N . ALA A 1 180 ? -14.766 -2.687 16.742 1.00 96.50 180 ALA A N 1
ATOM 1376 C CA . ALA A 1 180 ? -13.971 -3.314 15.689 1.00 96.50 180 ALA A CA 1
ATOM 1377 C C . ALA A 1 180 ? -14.671 -4.535 15.062 1.00 96.50 180 ALA A C 1
ATOM 1379 O O . ALA A 1 180 ? -14.608 -4.723 13.844 1.00 96.50 180 ALA A O 1
ATOM 1380 N N . LYS A 1 181 ? -15.356 -5.359 15.867 1.00 96.75 181 LYS A N 1
ATOM 1381 C CA . LYS A 1 181 ? -16.143 -6.499 15.369 1.00 96.75 181 LYS A CA 1
ATOM 1382 C C . LYS A 1 181 ? -17.367 -6.047 14.582 1.00 96.75 181 LYS A C 1
ATOM 1384 O O . LYS A 1 181 ? -17.603 -6.582 13.502 1.00 96.75 181 LYS A O 1
ATOM 1389 N N . ASP A 1 182 ? -18.090 -5.052 15.084 1.00 96.44 182 ASP A N 1
ATOM 1390 C CA . ASP A 1 182 ? -19.269 -4.497 14.413 1.00 96.44 182 ASP A CA 1
ATOM 1391 C C . ASP A 1 182 ? -18.879 -3.887 13.058 1.00 96.44 182 ASP A C 1
ATOM 1393 O O . ASP A 1 182 ? -19.507 -4.169 12.035 1.00 96.44 182 ASP A O 1
ATOM 1397 N N . PHE A 1 183 ? -17.773 -3.133 13.024 1.00 95.50 183 PHE A N 1
ATOM 1398 C CA . PHE A 1 183 ? -17.187 -2.619 11.788 1.00 95.50 183 PHE A CA 1
ATOM 1399 C C . PHE A 1 183 ? -16.816 -3.755 10.828 1.00 95.50 183 PHE A C 1
ATOM 1401 O O . PHE A 1 183 ? -17.216 -3.737 9.666 1.00 95.50 183 PHE A O 1
ATOM 1408 N N . SER A 1 184 ? -16.104 -4.778 11.311 1.00 94.56 184 SER A N 1
ATOM 1409 C CA . SER A 1 184 ? -15.677 -5.913 10.481 1.00 94.56 184 SER A CA 1
ATOM 1410 C C . SER A 1 184 ? -16.862 -6.680 9.890 1.00 94.56 184 SER A C 1
ATOM 1412 O O . SER A 1 184 ? -16.819 -7.041 8.715 1.00 94.56 184 SER A O 1
ATOM 1414 N N . SER A 1 185 ? -17.935 -6.886 10.661 1.00 95.25 185 SER A N 1
ATOM 1415 C CA . SER A 1 185 ? -19.165 -7.525 10.176 1.00 95.25 185 SER A CA 1
ATOM 1416 C C . SER A 1 185 ? -19.811 -6.695 9.070 1.00 95.25 185 SER A C 1
ATOM 1418 O O . SER A 1 185 ? -20.041 -7.207 7.980 1.00 95.25 185 SER A O 1
ATOM 1420 N N . LYS A 1 186 ? -20.003 -5.389 9.307 1.00 94.25 186 LYS A N 1
ATOM 1421 C CA . LYS A 1 186 ? -20.589 -4.467 8.322 1.00 94.25 186 LYS A CA 1
ATOM 1422 C C . LYS A 1 186 ? -19.808 -4.467 7.004 1.00 94.25 186 LYS A C 1
ATOM 1424 O O . LYS A 1 186 ? -20.404 -4.447 5.927 1.00 94.25 186 LYS A O 1
ATOM 1429 N N . ILE A 1 187 ? -18.476 -4.462 7.077 1.00 92.62 187 ILE A N 1
ATOM 1430 C CA . ILE A 1 187 ? -17.642 -4.482 5.874 1.00 92.62 187 ILE A CA 1
ATOM 1431 C C . ILE A 1 187 ? -17.686 -5.846 5.181 1.00 92.62 187 ILE A C 1
ATOM 1433 O O . ILE A 1 187 ? -17.780 -5.881 3.955 1.00 92.62 187 ILE A O 1
ATOM 1437 N N . SER A 1 188 ? -17.680 -6.950 5.929 1.00 92.06 188 SER A N 1
ATOM 1438 C CA . SER A 1 188 ? -17.801 -8.299 5.354 1.00 92.06 188 SER A CA 1
ATOM 1439 C C . SER A 1 188 ? -19.116 -8.456 4.584 1.00 92.06 188 SER A C 1
ATOM 1441 O O . SER A 1 188 ? -19.102 -8.895 3.433 1.00 92.06 188 SER A O 1
ATOM 1443 N N . ASP A 1 189 ? -20.224 -7.957 5.141 1.00 91.25 189 ASP A N 1
ATOM 1444 C CA . ASP A 1 189 ? -21.536 -7.946 4.482 1.00 91.25 189 ASP A CA 1
ATOM 1445 C C . ASP A 1 189 ? -21.525 -7.125 3.178 1.00 91.25 189 ASP A C 1
ATOM 1447 O O . ASP A 1 189 ? -22.080 -7.543 2.159 1.00 91.25 189 ASP A O 1
ATOM 1451 N N . SER A 1 190 ? -20.858 -5.964 3.185 1.00 87.19 190 SER A N 1
ATOM 1452 C CA . SER A 1 190 ? -20.699 -5.102 2.001 1.00 87.19 190 SER A CA 1
ATOM 1453 C C . SER A 1 190 ? -19.866 -5.774 0.903 1.00 87.19 190 SER A C 1
ATOM 1455 O O . SER A 1 190 ? -20.206 -5.715 -0.284 1.00 87.19 190 SER A O 1
ATOM 1457 N N . LEU A 1 191 ? -18.781 -6.445 1.298 1.00 82.69 191 LEU A N 1
ATOM 1458 C CA . LEU A 1 191 ? -17.875 -7.145 0.391 1.00 82.69 191 LEU A CA 1
ATOM 1459 C C . LEU A 1 191 ? -18.417 -8.517 -0.055 1.00 82.69 191 LEU A C 1
ATOM 1461 O O . LEU A 1 191 ? -17.911 -9.064 -1.034 1.00 82.69 191 LEU A O 1
ATOM 1465 N N . LYS A 1 192 ? -19.476 -9.027 0.594 1.00 79.94 192 LYS A N 1
ATOM 1466 C CA . LYS A 1 192 ? -20.069 -10.361 0.384 1.00 79.94 192 LYS A CA 1
ATOM 1467 C C . LYS A 1 192 ? -19.055 -11.499 0.562 1.00 79.94 192 LYS A C 1
ATOM 1469 O O . LYS A 1 192 ? -19.012 -12.414 -0.264 1.00 79.94 192 LYS A O 1
ATOM 1474 N N . VAL A 1 193 ? -18.231 -11.406 1.606 1.00 57.88 193 VAL A N 1
ATOM 1475 C CA . VAL A 1 193 ? -17.182 -12.388 1.948 1.00 57.88 193 VAL A CA 1
ATOM 1476 C C . VAL A 1 193 ? -17.559 -13.146 3.208 1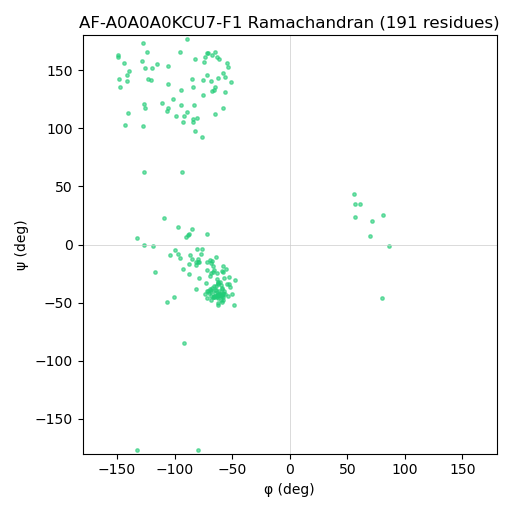.00 57.88 193 VAL A C 1
ATOM 1478 O O . VAL A 1 193 ? -18.143 -12.509 4.110 1.00 57.88 193 VAL A O 1
#

Secondary structure (DSSP, 8-state):
---STT-HHHHHH--STTS-TTSHHHHHHHHTT-HHHH-B-SPPB-HHHHHHHHT-TT-TTTSEEETTS-EE--TTSTTT--TTSSS--TTTSTTTTEEES--GGGSBTTB--HHHHHHHHHHHHHPPP-SS-----TTTTTTTB--TTGGG-----B--B--BPP--SHHHHHHHHHHHHHHHHHHHHHHT-

pLDDT: mean 88.6, std 11.23, range [40.69, 97.94]

Sequence (193 aa):
MLLSSKSKETNQLCSISHCDSNSLLNEIARASLTPELNYIAKPAASWLDDFLVWLSPEAFGCCRKFTNGSYCPPDDQPPCCFPDDGFCDSSEGVCKDCTTCFHHSDLVGGRPTTVQFQEKLPWFLNSLPSADCAKGGHGAYTNSVNLKGYESGIIKASEFRSYHTPLNKQGDYVNALRAAKDFSSKISDSLKV

Nearest PDB structures (foldseek):
  7n4u-assembly1_A  TM=8.640E-01  e=6.464E-11  Homo sapiens
  7n4x-assembly1_A  TM=8.626E-01  e=6.862E-11  Homo sapiens
  5u73-assembly1_A  TM=8.611E-01  e=5.394E-09  Homo sapiens
  6w5s-assembly1_A  TM=8.572E-01  e=1.490E-08  Homo sapiens
  5u74-assembly1_A  TM=7.798E-01  e=4.118E-08  Homo sapiens

Mean predicted aligned error: 5.86 Å

Organism: Cucumis sativus (NCBI:txid3659)

Solvent-accessible surface area (backbone atoms only — not comparable to full-atom values): 10728 Å² total; per-residue (Å²): 88,64,60,26,52,83,30,67,59,41,26,48,40,29,66,54,91,91,30,41,84,80,3,54,42,33,46,41,36,56,40,23,76,45,33,93,75,42,31,23,54,39,52,50,52,49,66,65,44,46,46,54,50,27,56,32,58,88,36,55,50,38,36,29,17,32,86,89,67,46,85,34,70,43,57,85,32,69,84,37,23,53,93,85,51,91,68,69,57,65,84,81,38,83,54,51,65,46,40,55,68,42,55,75,87,71,28,55,92,86,25,49,41,49,67,56,39,49,67,44,48,64,51,41,38,64,29,66,58,44,96,74,18,79,55,36,26,35,83,80,34,52,86,36,47,46,62,86,73,36,89,81,47,41,43,81,48,69,66,68,54,64,44,62,46,94,67,87,47,73,66,43,52,54,50,36,53,48,35,48,49,54,51,51,50,56,49,30,64,74,71,72,105

Foldseek 3Di:
DQDFLPDLLLLLADDDPPRDCNHPQNVLQVLCVCQVQQQFVHGWDDPSHLLLVLLFLVLWQRFKAAPVGHGDAGCCDPPNDDPVRPDRDCCDGPCVRITRNDDPVCADVSIHGSVRCLVCSVVQCPHDADPSGNRGNDPVFVPQWDCVVCPVPDTPGGDIDTHGDDQDDPVSVVSNVVSVVVSVVVSCVVVVD

Radius of gyration: 19.23 Å; Cα contacts (8 Å, |Δi|>4): 290; chains: 1; bounding box: 53×31×54 Å